Protein AF-A0A3M2LVX2-F1 (afdb_monomer)

Solvent-accessible surface area (backbone atoms only — not comparable to full-atom values): 12250 Å² total; per-residue (Å²): 140,53,72,52,60,50,50,32,51,50,32,50,49,53,44,53,53,60,68,74,60,86,63,92,83,51,58,67,63,51,53,51,40,49,51,51,28,52,51,42,42,50,50,36,50,51,52,53,53,49,54,56,48,52,54,52,49,54,51,51,51,50,56,50,48,56,59,47,50,55,54,49,54,52,53,48,53,52,48,51,55,53,49,52,53,50,52,56,50,51,52,52,51,52,50,50,53,51,50,52,52,50,53,52,50,52,50,56,50,50,52,52,52,50,53,51,52,52,50,52,51,50,49,54,51,51,52,52,49,50,53,53,50,60,71,67,46,77,79,76,76,70,73,91,70,85,76,71,56,44,44,99,85,66,45,80,31,77,66,41,56,51,52,51,50,52,50,53,56,49,50,54,53,50,52,53,50,54,49,51,53,53,57,70,67,43,76,74,78,72,77,74,71,75,73,75,74,82,78,77,83,70,83,75,76,88,72,87,68,96,126

Secondary structure (DSSP, 8-state):
--HHHHHHHHHHHHHHHHHHS--TTTHHHHHHHHHHHHHHHHHHHHHHHHHHHHHHHHHHHHHHHHHHHHHHHHHHHHHHHHHHHHHHHHHHHHHHHHHHHHHHHHHHHHHHHHHHHHHHHHHHHHHHHHHHHHHHS------TTTS--B-TTSPBPHHHHHHHHHHHHHHHHHHHHHHHHHHHTSPPPPP---PPPP-------SS----

Sequence (211 aa):
MLLPASLAALALASAGAAWLVGDEEALILRSLTAVAALAAVAAAVALRRWDLAAGRQVARERAGRAGLAWKVEERQAELEEAQELIATLEAKVTDKRAELGRLRSEHAALLRRYATAESERAKALEGRRQLALEAAEPAKALPARAADHRTAGGAPTPLTYRQAYEALSHLSRHVARQRAEREALRPAPEPQALQPPPQRTGGFDFFGRTR

Organism: NCBI:txid2483353

Mean predicted aligned error: 18.54 Å

Structure (mmCIF, N/CA/C/O backbone):
data_AF-A0A3M2LVX2-F1
#
_entry.id   AF-A0A3M2LVX2-F1
#
loop_
_atom_site.group_PDB
_atom_site.id
_atom_site.type_symbol
_atom_site.label_atom_id
_atom_site.label_alt_id
_atom_site.label_comp_id
_atom_site.label_asym_id
_atom_site.label_entity_id
_atom_site.label_seq_id
_atom_site.pdbx_PDB_ins_code
_atom_site.Cartn_x
_atom_site.Cartn_y
_atom_site.Cartn_z
_atom_site.occupancy
_atom_site.B_iso_or_equiv
_atom_site.auth_seq_id
_atom_site.auth_comp_id
_atom_site.auth_asym_id
_atom_site.auth_atom_id
_atom_site.pdbx_PDB_model_num
ATOM 1 N N . MET A 1 1 ? 19.154 17.573 -52.437 1.00 51.50 1 MET A N 1
ATOM 2 C CA . MET A 1 1 ? 20.309 16.673 -52.688 1.00 51.50 1 MET A CA 1
ATOM 3 C C . MET A 1 1 ? 21.028 16.965 -54.018 1.00 51.50 1 MET A C 1
ATOM 5 O O . MET A 1 1 ? 21.704 16.087 -54.529 1.00 51.50 1 MET A O 1
ATOM 9 N N . LEU A 1 2 ? 20.929 18.179 -54.581 1.00 54.50 2 LEU A N 1
ATOM 10 C CA . LEU A 1 2 ? 21.503 18.490 -55.904 1.00 54.50 2 LEU A CA 1
ATOM 11 C C . LEU A 1 2 ? 22.722 19.426 -55.844 1.00 54.50 2 LEU A C 1
ATOM 13 O O . LEU A 1 2 ? 23.571 19.333 -56.716 1.00 54.50 2 LEU A O 1
ATOM 17 N N . LEU A 1 3 ? 22.859 20.232 -54.783 1.00 61.38 3 LEU A N 1
ATOM 18 C CA . LEU A 1 3 ? 23.942 21.214 -54.599 1.00 61.38 3 LEU A CA 1
ATOM 19 C C . LEU A 1 3 ? 25.378 20.667 -54.787 1.00 61.38 3 LEU A C 1
ATOM 21 O O . LEU A 1 3 ? 26.157 21.301 -55.497 1.00 61.38 3 LEU A O 1
ATOM 25 N N . PRO A 1 4 ? 25.767 19.506 -54.222 1.00 64.94 4 PRO A N 1
ATOM 26 C CA . PRO A 1 4 ? 27.129 18.997 -54.409 1.00 64.94 4 PRO A CA 1
ATOM 27 C C . PRO A 1 4 ? 27.343 18.383 -55.801 1.00 64.94 4 PRO A C 1
ATOM 29 O O . PRO A 1 4 ? 28.413 18.532 -56.385 1.00 64.94 4 PRO A O 1
ATOM 32 N N . ALA A 1 5 ? 26.316 17.741 -56.367 1.00 63.44 5 ALA A N 1
ATOM 33 C CA . ALA A 1 5 ? 26.380 17.168 -57.711 1.00 63.44 5 ALA A CA 1
ATOM 34 C C . ALA A 1 5 ? 26.439 18.262 -58.790 1.00 63.44 5 ALA A C 1
ATOM 36 O O . ALA A 1 5 ? 27.176 18.124 -59.763 1.00 63.44 5 ALA A O 1
ATOM 37 N N . SER A 1 6 ? 25.725 19.375 -58.591 1.00 63.06 6 SER A N 1
ATOM 38 C CA . SER A 1 6 ? 25.773 20.528 -59.490 1.00 63.06 6 SER A CA 1
ATOM 39 C C . SER A 1 6 ? 27.128 21.230 -59.469 1.00 63.06 6 SER A C 1
ATOM 41 O O . SER A 1 6 ? 27.576 21.668 -60.519 1.00 63.06 6 SER A O 1
ATOM 43 N N . LEU A 1 7 ? 27.817 21.300 -58.322 1.00 64.69 7 LEU A N 1
ATOM 44 C CA . LEU A 1 7 ? 29.167 21.877 -58.251 1.00 64.69 7 LEU A CA 1
ATOM 45 C C . LEU A 1 7 ? 30.210 20.978 -58.928 1.00 64.69 7 LEU A C 1
ATOM 47 O O . LEU A 1 7 ? 31.082 21.483 -59.629 1.00 64.69 7 LEU A O 1
ATOM 51 N N . ALA A 1 8 ? 30.085 19.654 -58.790 1.00 62.84 8 ALA A N 1
ATOM 52 C CA . ALA A 1 8 ? 30.929 18.706 -59.518 1.00 62.84 8 ALA A CA 1
ATOM 53 C C . ALA A 1 8 ? 30.698 18.784 -61.040 1.00 62.84 8 ALA A C 1
ATOM 55 O O . ALA A 1 8 ? 31.657 18.832 -61.808 1.00 62.84 8 ALA A O 1
ATOM 56 N N . ALA A 1 9 ? 29.437 18.861 -61.478 1.00 65.62 9 ALA A N 1
ATOM 57 C CA . ALA A 1 9 ? 29.086 19.039 -62.887 1.00 65.62 9 ALA A CA 1
ATOM 58 C C . ALA A 1 9 ? 29.558 20.393 -63.440 1.00 65.62 9 ALA A C 1
ATOM 60 O O . ALA A 1 9 ? 30.073 20.449 -64.553 1.00 65.62 9 ALA A O 1
ATOM 61 N N . LEU A 1 10 ? 29.447 21.471 -62.657 1.00 68.25 10 LEU A N 1
ATOM 62 C CA . LEU A 1 10 ? 29.922 22.801 -63.036 1.00 68.25 10 LEU A CA 1
ATOM 63 C C . LEU A 1 10 ? 31.454 22.853 -63.154 1.00 68.25 10 LEU A C 1
ATOM 65 O O . LEU A 1 10 ? 31.964 23.490 -64.070 1.00 68.25 10 LEU A O 1
ATOM 69 N N . ALA A 1 11 ? 32.188 22.153 -62.282 1.00 67.00 11 ALA A N 1
ATOM 70 C CA . ALA A 1 11 ? 33.647 22.050 -62.360 1.00 67.00 11 ALA A CA 1
ATOM 71 C C . ALA A 1 11 ? 34.121 21.197 -63.554 1.00 67.00 11 ALA A C 1
ATOM 73 O O . ALA A 1 11 ? 35.106 21.533 -64.206 1.00 67.00 11 ALA A O 1
ATOM 74 N N . LEU A 1 12 ? 33.398 20.121 -63.888 1.00 65.69 12 LEU A N 1
ATOM 75 C CA . LEU A 1 12 ? 33.636 19.347 -65.115 1.00 65.69 12 LEU A CA 1
ATOM 76 C C . LEU A 1 12 ? 33.316 20.167 -66.373 1.00 65.69 12 LEU A C 1
ATOM 78 O O . LEU A 1 12 ? 34.064 20.114 -67.347 1.00 65.69 12 LEU A O 1
ATOM 82 N N . ALA A 1 13 ? 32.244 20.963 -66.343 1.00 67.25 13 ALA A N 1
ATOM 83 C CA . ALA A 1 13 ? 31.872 21.854 -67.437 1.00 67.25 13 ALA A CA 1
ATOM 84 C C . ALA A 1 13 ? 32.892 22.988 -67.636 1.00 67.25 13 ALA A C 1
ATOM 86 O O . ALA A 1 13 ? 33.236 23.298 -68.775 1.00 67.25 13 ALA A O 1
ATOM 87 N N . SER A 1 14 ? 33.430 23.573 -66.558 1.00 61.53 14 SER A N 1
ATOM 88 C CA . SER A 1 14 ? 34.466 24.610 -66.654 1.00 61.53 14 SER A CA 1
ATOM 89 C C . SER A 1 14 ? 35.816 24.049 -67.113 1.00 61.53 14 SER A C 1
ATOM 91 O O . SER A 1 14 ? 36.504 24.694 -67.905 1.00 61.53 14 SER A O 1
ATOM 93 N N . ALA A 1 15 ? 36.165 22.823 -66.709 1.00 62.28 15 ALA A N 1
ATOM 94 C CA . ALA A 1 15 ? 37.329 22.107 -67.232 1.00 62.28 15 ALA A CA 1
ATOM 95 C C . ALA A 1 15 ? 37.178 21.771 -68.729 1.00 62.28 15 ALA A C 1
ATOM 97 O O . ALA A 1 15 ? 38.126 21.946 -69.494 1.00 62.28 15 ALA A O 1
ATOM 98 N N . GLY A 1 16 ? 35.982 21.358 -69.169 1.00 62.28 16 GLY A N 1
ATOM 99 C CA . GLY A 1 16 ? 35.673 21.132 -70.586 1.00 62.28 16 GLY A CA 1
ATOM 100 C C . GLY A 1 16 ? 35.726 22.416 -71.421 1.00 62.28 16 GLY A C 1
ATOM 101 O O . GLY A 1 16 ? 36.290 22.420 -72.514 1.00 62.28 16 GLY A O 1
ATOM 102 N N . ALA A 1 17 ? 35.226 23.531 -70.881 1.00 60.69 17 ALA A N 1
ATOM 103 C CA . ALA A 1 17 ? 35.311 24.843 -71.524 1.00 60.69 17 ALA A CA 1
ATOM 104 C C . ALA A 1 17 ? 36.765 25.339 -71.669 1.00 60.69 17 ALA A C 1
ATOM 106 O O . ALA A 1 17 ? 37.114 25.915 -72.696 1.00 60.69 17 ALA A O 1
ATOM 107 N N . ALA A 1 18 ? 37.640 25.050 -70.695 1.00 62.91 18 ALA A N 1
ATOM 108 C CA . ALA A 1 18 ? 39.071 25.381 -70.756 1.00 62.91 18 ALA A CA 1
ATOM 109 C C . ALA A 1 18 ? 39.859 24.569 -71.809 1.00 62.91 18 ALA A C 1
ATOM 111 O O . ALA A 1 18 ? 40.986 24.926 -72.165 1.00 62.91 18 ALA A O 1
ATOM 112 N N . TRP A 1 19 ? 39.281 23.474 -72.309 1.00 55.16 19 TRP A N 1
ATOM 113 C CA . TRP A 1 19 ? 39.856 22.660 -73.381 1.00 55.16 19 TRP A CA 1
ATOM 114 C C . TRP A 1 19 ? 39.501 23.184 -74.784 1.00 55.16 19 TRP A C 1
ATOM 116 O O . TRP A 1 19 ? 40.228 22.913 -75.734 1.00 55.16 19 TRP A O 1
ATOM 126 N N . LEU A 1 20 ? 38.424 23.970 -74.909 1.00 59.47 20 LEU A N 1
ATOM 127 C CA . LEU A 1 20 ? 37.922 24.530 -76.175 1.00 59.47 20 LEU A CA 1
ATOM 128 C C . LEU A 1 20 ? 38.574 25.865 -76.578 1.00 59.47 20 LEU A C 1
ATOM 130 O O . LEU A 1 20 ? 38.460 26.267 -77.732 1.00 59.47 20 LEU A O 1
ATOM 134 N N . VAL A 1 21 ? 39.267 26.544 -75.659 1.00 55.94 21 VAL A N 1
ATOM 135 C CA . VAL A 1 21 ? 39.991 27.799 -75.924 1.00 55.94 21 VAL A CA 1
ATOM 136 C C . VAL A 1 21 ? 41.493 27.481 -75.967 1.00 55.94 21 VAL A C 1
ATOM 138 O O . VAL A 1 21 ? 42.067 27.014 -74.980 1.00 55.94 21 VAL A O 1
ATOM 141 N N . GLY A 1 22 ? 42.102 27.605 -77.147 1.00 50.41 22 GLY A N 1
ATOM 142 C CA . GLY A 1 22 ? 43.464 27.152 -77.452 1.00 50.41 22 GLY A CA 1
ATOM 143 C C . GLY A 1 22 ? 44.546 28.227 -77.309 1.00 50.41 22 GLY A C 1
ATOM 144 O O . GLY A 1 22 ? 44.309 29.370 -77.669 1.00 50.41 22 GLY A O 1
ATOM 145 N N . ASP A 1 23 ? 45.700 27.818 -76.768 1.00 55.66 23 ASP A N 1
ATOM 146 C CA . ASP A 1 23 ? 47.080 28.126 -77.196 1.00 55.66 23 ASP A CA 1
ATOM 147 C C . ASP A 1 23 ? 48.059 27.265 -76.356 1.00 55.66 23 ASP A C 1
ATOM 149 O O . ASP A 1 23 ? 47.696 26.781 -75.275 1.00 55.66 23 ASP A O 1
ATOM 153 N N . GLU A 1 24 ? 49.277 27.012 -76.853 1.00 58.28 24 GLU A N 1
ATOM 154 C CA . GLU A 1 24 ? 50.264 26.075 -76.265 1.00 58.28 24 GLU A CA 1
ATOM 155 C C . GLU A 1 24 ? 50.766 26.475 -74.857 1.00 58.28 24 GLU A C 1
ATOM 157 O O . GLU A 1 24 ? 51.203 25.617 -74.088 1.00 58.28 24 GLU A O 1
ATOM 162 N N . GLU A 1 25 ? 50.612 27.740 -74.452 1.00 56.75 25 GLU A N 1
ATOM 163 C CA . GLU A 1 25 ? 51.065 28.268 -73.151 1.00 56.75 25 GLU A CA 1
ATOM 164 C C . GLU A 1 25 ? 50.030 28.126 -72.009 1.00 56.75 25 GLU A C 1
ATOM 166 O O . GLU A 1 25 ? 50.322 28.409 -70.846 1.00 56.75 25 GLU A O 1
ATOM 171 N N . ALA A 1 26 ? 48.827 27.603 -72.282 1.00 63.84 26 ALA A N 1
ATOM 172 C CA . ALA A 1 26 ? 47.730 27.495 -71.306 1.00 63.84 26 ALA A CA 1
ATOM 173 C C . ALA A 1 26 ? 47.769 26.240 -70.396 1.00 63.84 26 ALA A C 1
ATOM 175 O O . ALA A 1 26 ? 46.781 25.904 -69.732 1.00 63.84 26 ALA A O 1
ATOM 176 N N . LEU A 1 27 ? 48.892 25.515 -70.340 1.00 68.44 27 LEU A N 1
ATOM 177 C CA . LEU A 1 27 ? 49.013 24.244 -69.606 1.00 68.44 27 LEU A CA 1
ATOM 178 C C . LEU A 1 27 ? 48.852 24.392 -68.081 1.00 68.44 27 LEU A C 1
ATOM 180 O O . LEU A 1 27 ? 48.242 23.535 -67.441 1.00 68.44 27 LEU A O 1
ATOM 184 N N . ILE A 1 28 ? 49.348 25.490 -67.501 1.00 67.88 28 ILE A N 1
ATOM 185 C CA . ILE A 1 28 ? 49.284 25.749 -66.049 1.00 67.88 28 ILE A CA 1
ATOM 186 C C . ILE A 1 28 ? 47.839 25.995 -65.599 1.00 67.88 28 ILE A C 1
ATOM 188 O O . ILE A 1 28 ? 47.408 25.508 -64.556 1.00 67.88 28 ILE A O 1
ATOM 192 N N . LEU A 1 29 ? 47.059 26.719 -66.403 1.00 70.75 29 LEU A N 1
ATOM 193 C CA . LEU A 1 29 ? 45.668 27.014 -66.071 1.00 70.75 29 LEU A CA 1
ATOM 194 C C . LEU A 1 29 ? 44.798 25.749 -66.157 1.00 70.75 29 LEU A C 1
ATOM 196 O O . LEU A 1 29 ? 43.916 25.547 -65.326 1.00 70.75 29 LEU A O 1
ATOM 200 N N . ARG A 1 30 ? 45.095 24.856 -67.113 1.00 72.69 30 ARG A N 1
ATOM 201 C CA . ARG A 1 30 ? 44.407 23.564 -67.284 1.00 72.69 30 ARG A CA 1
ATOM 202 C C . ARG A 1 30 ? 44.705 22.570 -66.162 1.00 72.69 30 ARG A C 1
ATOM 204 O O . ARG A 1 30 ? 43.803 21.863 -65.721 1.00 72.69 30 ARG A O 1
ATOM 211 N N . SER A 1 31 ? 45.946 22.507 -65.680 1.00 68.69 31 SER A N 1
ATOM 212 C CA . SER A 1 31 ? 46.278 21.629 -64.552 1.00 68.69 31 SER A CA 1
ATOM 213 C C . SER A 1 31 ? 45.597 22.100 -63.264 1.00 68.69 31 SER A C 1
ATOM 215 O O . SER A 1 31 ? 45.068 21.282 -62.512 1.00 68.69 31 SER A O 1
ATOM 217 N N . LEU A 1 32 ? 45.513 23.415 -63.047 1.00 73.12 32 LEU A N 1
ATOM 218 C CA . LEU A 1 32 ? 44.881 23.995 -61.863 1.00 73.12 32 LEU A CA 1
ATOM 219 C C . LEU A 1 32 ? 43.356 23.793 -61.859 1.00 73.12 32 LEU A C 1
ATOM 221 O O . LEU A 1 32 ? 42.791 23.425 -60.826 1.00 73.12 32 LEU A O 1
ATOM 225 N N . THR A 1 33 ? 42.684 23.940 -63.007 1.00 79.31 33 THR A N 1
ATOM 226 C CA . THR A 1 33 ? 41.246 23.631 -63.125 1.00 79.31 33 THR A CA 1
ATOM 227 C C . THR A 1 33 ? 40.963 22.137 -62.976 1.00 79.31 33 THR A C 1
ATOM 229 O O . THR A 1 33 ? 39.993 21.771 -62.311 1.00 79.31 33 THR A O 1
ATOM 232 N N . ALA A 1 34 ? 41.830 21.265 -63.501 1.00 74.94 34 ALA A N 1
ATOM 233 C CA . ALA A 1 34 ? 41.717 19.821 -63.304 1.00 74.94 34 ALA A CA 1
ATOM 234 C C . ALA A 1 34 ? 41.849 19.430 -61.821 1.00 74.94 34 ALA A C 1
ATOM 236 O O . ALA A 1 34 ? 41.036 18.656 -61.312 1.00 74.94 34 ALA A O 1
ATOM 237 N N . VAL A 1 35 ? 42.812 20.008 -61.095 1.00 73.56 35 VAL A N 1
ATOM 238 C CA . VAL A 1 35 ? 42.969 19.793 -59.645 1.00 73.56 35 VAL A CA 1
ATOM 239 C C . VAL A 1 35 ? 41.751 20.310 -58.873 1.00 73.56 35 VAL A C 1
ATOM 241 O O . VAL A 1 35 ? 41.254 19.616 -57.985 1.00 73.56 35 VAL A O 1
ATOM 244 N N . ALA A 1 36 ? 41.216 21.481 -59.232 1.00 80.31 36 ALA A N 1
ATOM 245 C CA . ALA A 1 36 ? 40.014 22.031 -58.604 1.00 80.31 36 ALA A CA 1
ATOM 246 C C . ALA A 1 36 ? 38.773 21.147 -58.836 1.00 80.31 36 ALA A C 1
ATOM 248 O O . ALA A 1 36 ? 38.002 20.908 -57.904 1.00 80.31 36 ALA A O 1
ATOM 249 N N . ALA A 1 37 ? 38.600 20.605 -60.046 1.00 80.38 37 ALA A N 1
ATOM 250 C CA . ALA A 1 37 ? 37.516 19.675 -60.354 1.00 80.38 37 ALA A CA 1
ATOM 251 C C . ALA A 1 37 ? 37.644 18.363 -59.566 1.00 80.38 37 ALA A C 1
ATOM 253 O O . ALA A 1 37 ? 36.667 17.905 -58.971 1.00 80.38 37 ALA A O 1
ATOM 254 N N . LEU A 1 38 ? 38.852 17.795 -59.481 1.00 78.31 38 LEU A N 1
ATOM 255 C CA . LEU A 1 38 ? 39.111 16.604 -58.665 1.00 78.31 38 LEU A CA 1
ATOM 256 C C . LEU A 1 38 ? 38.827 16.856 -57.177 1.00 78.31 38 LEU A C 1
ATOM 258 O O . LEU A 1 38 ? 38.199 16.020 -56.525 1.00 78.31 38 LEU A O 1
ATOM 262 N N . ALA A 1 39 ? 39.216 18.019 -56.648 1.00 80.69 39 ALA A N 1
ATOM 263 C CA . ALA A 1 39 ? 38.928 18.405 -55.268 1.00 80.69 39 ALA A CA 1
ATOM 264 C C . ALA A 1 39 ? 37.417 18.552 -55.008 1.00 80.69 39 ALA A C 1
ATOM 266 O O . ALA A 1 39 ? 36.917 18.064 -53.992 1.00 80.69 39 ALA A O 1
ATOM 267 N N . ALA A 1 40 ? 36.670 19.156 -55.940 1.00 84.12 40 ALA A N 1
ATOM 268 C CA . ALA A 1 40 ? 35.217 19.291 -55.838 1.00 84.12 40 ALA A CA 1
ATOM 269 C C . ALA A 1 40 ? 34.507 17.926 -55.845 1.00 84.12 40 ALA A C 1
ATOM 271 O O . ALA A 1 40 ? 33.616 17.683 -55.027 1.00 84.12 40 ALA A O 1
ATOM 272 N N . VAL A 1 41 ? 34.935 17.003 -56.714 1.00 84.12 41 VAL A N 1
ATOM 273 C CA . VAL A 1 41 ? 34.414 15.627 -56.749 1.00 84.12 41 VAL A CA 1
ATOM 274 C C . VAL A 1 41 ? 34.730 14.892 -55.444 1.00 84.12 41 VAL A C 1
ATOM 276 O O . VAL A 1 41 ? 33.843 14.263 -54.866 1.00 84.12 41 VAL A O 1
ATOM 279 N N . ALA A 1 42 ? 35.956 15.008 -54.926 1.00 82.75 42 ALA A N 1
ATOM 280 C CA . ALA A 1 42 ? 36.343 14.384 -53.663 1.00 82.75 42 ALA A CA 1
ATOM 281 C C . ALA A 1 42 ? 35.519 14.913 -52.475 1.00 82.75 42 ALA A C 1
ATOM 283 O O . ALA A 1 42 ? 35.025 14.121 -51.668 1.00 82.75 42 ALA A O 1
ATOM 284 N N . ALA A 1 43 ? 35.297 16.230 -52.399 1.00 85.00 43 ALA A N 1
ATOM 285 C CA . ALA A 1 43 ? 34.452 16.846 -51.378 1.00 85.00 43 ALA A CA 1
ATOM 286 C C . ALA A 1 43 ? 32.990 16.380 -51.488 1.00 85.00 43 ALA A C 1
ATOM 288 O O . ALA A 1 43 ? 32.374 16.024 -50.481 1.00 85.00 43 ALA A O 1
ATOM 289 N N . ALA A 1 44 ? 32.448 16.297 -52.707 1.00 87.06 44 ALA A N 1
ATOM 290 C CA . ALA A 1 44 ? 31.099 15.789 -52.944 1.00 87.06 44 ALA A CA 1
ATOM 291 C C . ALA A 1 44 ? 30.948 14.321 -52.500 1.00 87.06 44 ALA A C 1
ATOM 293 O O . ALA A 1 44 ? 29.952 13.963 -51.866 1.00 87.06 44 ALA A O 1
ATOM 294 N N . VAL A 1 45 ? 31.947 13.474 -52.770 1.00 87.44 45 VAL A N 1
ATOM 295 C CA . VAL A 1 45 ? 31.957 12.071 -52.328 1.00 87.44 45 VAL A CA 1
ATOM 296 C C . VAL A 1 45 ? 32.075 11.968 -50.807 1.00 87.44 45 VAL A C 1
ATOM 298 O O . VAL A 1 45 ? 31.366 11.164 -50.197 1.00 87.44 45 VAL A O 1
ATOM 301 N N . ALA A 1 46 ? 32.928 12.776 -50.175 1.00 91.50 46 ALA A N 1
ATOM 302 C CA . ALA A 1 46 ? 33.073 12.798 -48.721 1.00 91.50 46 ALA A CA 1
ATOM 303 C C . ALA A 1 46 ? 31.752 13.175 -48.030 1.00 91.50 46 ALA A C 1
ATOM 305 O O . ALA A 1 46 ? 31.289 12.438 -47.157 1.00 91.50 46 ALA A O 1
ATOM 306 N N . LEU A 1 47 ? 31.091 14.240 -48.496 1.00 88.12 47 L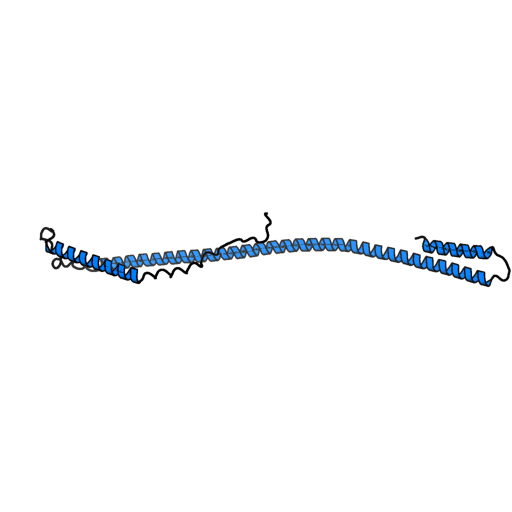EU A N 1
ATOM 307 C CA . LEU A 1 47 ? 29.777 14.660 -48.000 1.00 88.12 47 LEU A CA 1
ATOM 308 C C . LEU A 1 47 ? 28.724 13.570 -48.204 1.00 88.12 47 LEU A C 1
ATOM 310 O O . LEU A 1 47 ? 28.002 13.222 -47.273 1.00 88.12 47 LEU A O 1
ATOM 314 N N . ARG A 1 48 ? 28.698 12.932 -49.382 1.00 91.12 48 ARG A N 1
ATOM 315 C CA . ARG A 1 48 ? 27.764 11.832 -49.651 1.00 91.12 48 ARG A CA 1
ATOM 316 C C . ARG A 1 48 ? 27.985 10.646 -48.715 1.00 91.12 48 ARG A C 1
ATOM 318 O O . ARG A 1 48 ? 27.024 10.010 -48.281 1.00 91.12 48 ARG A O 1
ATOM 325 N N . ARG A 1 49 ? 29.241 10.329 -48.394 1.00 90.25 49 ARG A N 1
ATOM 326 C CA . ARG A 1 49 ? 29.576 9.269 -47.435 1.00 90.25 49 ARG A CA 1
ATOM 327 C C . ARG A 1 49 ? 29.129 9.633 -46.021 1.00 90.25 49 ARG A C 1
ATOM 329 O O . ARG A 1 49 ? 28.646 8.743 -45.320 1.00 90.25 49 ARG A O 1
ATOM 336 N N . TRP A 1 50 ? 29.255 10.898 -45.621 1.00 93.88 50 TRP A N 1
ATOM 337 C CA . TRP A 1 50 ? 28.786 11.390 -44.322 1.00 93.88 50 TRP A CA 1
ATOM 338 C C . TRP A 1 50 ? 27.259 11.362 -44.220 1.00 93.88 50 TRP A C 1
ATOM 340 O O . TRP A 1 50 ? 26.746 10.828 -43.239 1.00 93.88 50 TRP A O 1
ATOM 350 N N . ASP A 1 51 ? 26.538 11.781 -45.261 1.00 93.19 51 ASP A N 1
ATOM 351 C CA . ASP A 1 51 ? 25.070 11.707 -45.312 1.00 93.19 51 ASP A CA 1
ATOM 352 C C . ASP A 1 51 ? 24.568 10.263 -45.148 1.00 93.19 51 ASP A C 1
ATOM 354 O O . ASP A 1 51 ? 23.664 9.978 -44.359 1.00 93.19 51 ASP A O 1
ATOM 358 N N . LEU A 1 52 ? 25.194 9.313 -45.853 1.00 91.62 52 LEU A N 1
ATOM 359 C CA . LEU A 1 52 ? 24.844 7.894 -45.746 1.00 91.62 52 LEU A CA 1
ATOM 360 C C . LEU A 1 52 ? 25.244 7.289 -44.392 1.00 91.62 52 LEU A C 1
ATOM 362 O O . LEU A 1 52 ? 24.596 6.354 -43.919 1.00 91.62 52 LEU A O 1
ATOM 366 N N . ALA A 1 53 ? 26.325 7.758 -43.766 1.00 92.69 53 ALA A N 1
ATOM 367 C CA . ALA A 1 53 ? 26.712 7.324 -42.425 1.00 92.69 53 ALA A CA 1
ATOM 368 C C . ALA A 1 53 ? 25.731 7.848 -41.363 1.00 92.69 53 ALA A C 1
ATOM 370 O O . ALA A 1 53 ? 25.264 7.061 -40.540 1.00 92.69 53 ALA A O 1
ATOM 371 N N . ALA A 1 54 ? 25.341 9.122 -41.443 1.00 94.00 54 ALA A N 1
ATOM 372 C CA . ALA A 1 54 ? 24.359 9.737 -40.555 1.00 94.00 54 ALA A CA 1
ATOM 373 C C . ALA A 1 54 ? 22.982 9.064 -40.676 1.00 94.00 54 ALA A C 1
ATOM 375 O O . ALA A 1 54 ? 22.379 8.702 -39.666 1.00 94.00 54 ALA A O 1
ATOM 376 N N . GLY A 1 55 ? 22.516 8.790 -41.901 1.00 91.88 55 GLY A N 1
ATOM 377 C CA . GLY A 1 55 ? 21.257 8.072 -42.122 1.00 91.88 55 GLY A CA 1
ATOM 378 C C . GLY A 1 55 ? 21.261 6.665 -41.518 1.00 91.88 55 GLY A C 1
ATOM 379 O O . GLY A 1 55 ? 20.297 6.261 -40.866 1.00 91.88 55 GLY A O 1
ATOM 380 N N . ARG A 1 56 ? 22.377 5.936 -41.662 1.00 93.56 56 ARG A N 1
ATOM 381 C CA . ARG A 1 56 ? 22.552 4.612 -41.042 1.00 93.56 56 ARG A CA 1
ATOM 382 C C . ARG A 1 56 ? 22.575 4.686 -39.518 1.00 93.56 56 ARG A C 1
ATOM 384 O O . ARG A 1 56 ? 21.992 3.818 -38.875 1.00 93.56 56 ARG A O 1
ATOM 391 N N . GLN A 1 57 ? 23.202 5.709 -38.944 1.00 94.12 57 GLN A N 1
ATOM 392 C CA . GLN A 1 57 ? 23.244 5.899 -37.496 1.00 94.12 57 GLN A CA 1
ATOM 393 C C . GLN A 1 57 ? 21.849 6.179 -36.923 1.00 94.12 57 GLN A C 1
ATOM 395 O O . GLN A 1 57 ? 21.423 5.500 -35.993 1.00 94.12 57 GLN A O 1
ATOM 400 N N . VAL A 1 58 ? 21.0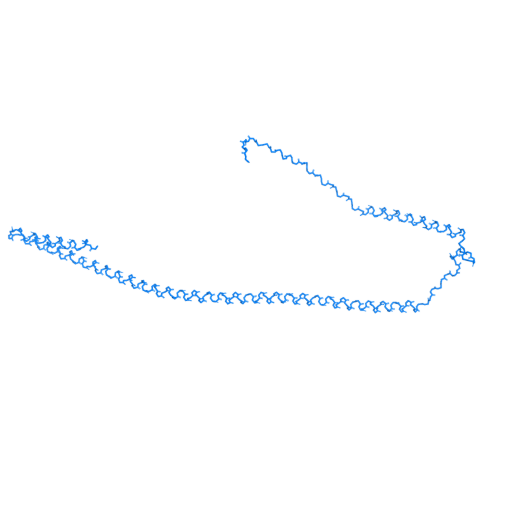87 7.087 -37.537 1.00 94.38 58 VAL A N 1
ATOM 401 C CA . VAL A 1 58 ? 19.715 7.385 -37.101 1.00 94.38 58 VAL A CA 1
ATOM 402 C C . VAL A 1 58 ? 18.800 6.168 -37.266 1.00 94.38 58 VAL A C 1
ATOM 404 O O . VAL A 1 58 ? 17.957 5.913 -36.409 1.00 94.38 58 VAL A O 1
ATOM 407 N N . ALA A 1 59 ? 18.961 5.386 -38.338 1.00 94.12 59 ALA A N 1
ATOM 408 C CA . ALA A 1 59 ? 18.205 4.147 -38.517 1.00 94.12 59 ALA A CA 1
ATOM 409 C C . ALA A 1 59 ? 18.507 3.125 -37.407 1.00 94.12 59 ALA A C 1
ATOM 411 O O . ALA A 1 59 ? 17.580 2.527 -36.863 1.00 94.12 59 ALA A O 1
ATOM 412 N N . ARG A 1 60 ? 19.783 2.970 -37.023 1.00 92.06 60 ARG A N 1
ATOM 413 C CA . ARG A 1 60 ? 20.197 2.104 -35.906 1.00 92.06 60 ARG A CA 1
ATOM 414 C C . ARG A 1 60 ? 19.630 2.581 -34.573 1.00 92.06 60 ARG A C 1
ATOM 416 O O . ARG A 1 60 ? 19.099 1.772 -33.822 1.00 92.06 60 ARG A O 1
ATOM 423 N N . GLU A 1 61 ? 19.685 3.880 -34.295 1.00 95.56 61 GLU A N 1
ATOM 424 C CA . GLU A 1 61 ? 19.120 4.445 -33.067 1.00 95.56 61 GLU A CA 1
ATOM 425 C C . GLU A 1 61 ? 17.601 4.310 -33.014 1.00 95.56 61 GLU A C 1
ATOM 427 O O . GLU A 1 61 ? 17.060 3.970 -31.967 1.00 95.56 61 GLU A O 1
ATOM 432 N N . ARG A 1 62 ? 16.896 4.521 -34.131 1.00 92.94 62 ARG A N 1
ATOM 433 C CA . ARG A 1 62 ? 15.443 4.304 -34.202 1.00 92.94 62 ARG A CA 1
ATOM 434 C C . ARG A 1 62 ? 15.075 2.841 -33.987 1.00 92.94 62 ARG A C 1
ATOM 436 O O . ARG A 1 62 ? 14.157 2.573 -33.219 1.00 92.94 62 ARG A O 1
ATOM 443 N N . ALA A 1 63 ? 15.808 1.911 -34.601 1.00 91.12 63 ALA A N 1
ATOM 444 C CA . ALA A 1 63 ? 15.616 0.480 -34.367 1.00 91.12 63 ALA A CA 1
ATOM 445 C C . ALA A 1 63 ? 15.876 0.109 -32.895 1.00 91.12 63 ALA A C 1
ATOM 447 O O . ALA A 1 63 ? 15.096 -0.628 -32.297 1.00 91.12 63 ALA A O 1
ATOM 448 N N . GLY A 1 64 ? 16.914 0.689 -32.280 1.00 93.12 64 GLY A N 1
ATOM 449 C CA . GLY A 1 64 ? 17.189 0.541 -30.850 1.00 93.12 64 GLY A CA 1
ATOM 450 C C . GLY A 1 64 ? 16.072 1.107 -29.966 1.00 93.12 64 GLY A C 1
ATOM 451 O O . GLY A 1 64 ? 15.615 0.426 -29.052 1.00 93.12 64 GLY A O 1
ATOM 452 N N . ARG A 1 65 ? 15.575 2.316 -30.262 1.00 94.25 65 ARG A N 1
ATOM 453 C CA . ARG A 1 65 ? 14.464 2.954 -29.530 1.00 94.25 65 ARG A CA 1
ATOM 454 C C . ARG A 1 65 ? 13.172 2.148 -29.616 1.00 94.25 65 ARG A C 1
ATOM 456 O O . ARG A 1 65 ? 12.488 2.042 -28.608 1.00 94.25 65 ARG A O 1
ATOM 463 N N . ALA A 1 66 ? 12.862 1.558 -30.770 1.00 91.31 66 ALA A N 1
ATOM 464 C CA . ALA A 1 66 ? 11.686 0.702 -30.923 1.00 91.31 66 ALA A CA 1
ATOM 465 C C . ALA A 1 66 ? 11.755 -0.531 -30.004 1.00 91.31 66 ALA A C 1
ATOM 467 O O . ALA A 1 66 ? 10.784 -0.850 -29.327 1.00 91.31 66 ALA A O 1
ATOM 468 N N . GLY A 1 67 ? 12.926 -1.172 -29.905 1.00 88.44 67 GLY A N 1
ATOM 469 C CA . GLY A 1 67 ? 13.124 -2.291 -28.979 1.00 88.44 67 GLY A CA 1
ATOM 470 C C . GLY A 1 67 ? 13.075 -1.884 -27.502 1.00 88.44 67 GLY A C 1
ATOM 471 O O . GLY A 1 67 ? 12.651 -2.674 -26.663 1.00 88.44 67 GLY A O 1
ATOM 472 N N . LEU A 1 68 ? 13.494 -0.659 -27.169 1.00 93.94 68 LEU A N 1
ATOM 473 C CA . LEU A 1 68 ? 13.391 -0.128 -25.806 1.00 93.94 68 LEU A CA 1
ATOM 474 C C . LEU A 1 68 ? 11.956 0.237 -25.428 1.00 93.94 68 LEU A C 1
ATOM 476 O O . LEU A 1 68 ? 11.574 -0.014 -24.293 1.00 93.94 68 LEU A O 1
ATOM 480 N N . ALA A 1 69 ? 11.171 0.789 -26.357 1.00 94.19 69 ALA A N 1
ATOM 481 C CA . ALA A 1 69 ? 9.769 1.125 -26.115 1.00 94.19 69 ALA A CA 1
ATOM 482 C C . ALA A 1 69 ? 8.981 -0.109 -25.663 1.00 94.19 69 ALA A C 1
ATOM 484 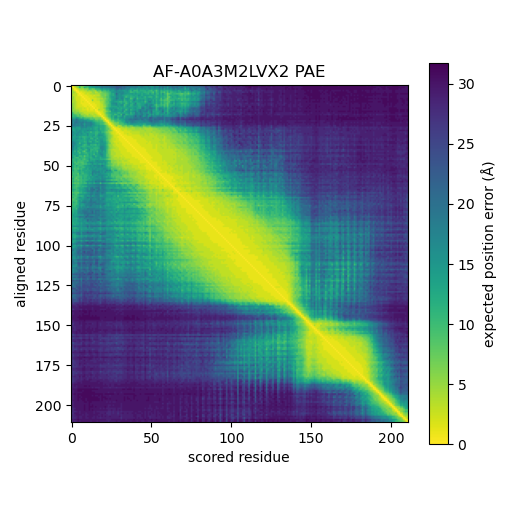O O . ALA A 1 69 ? 8.337 -0.067 -24.623 1.00 94.19 69 ALA A O 1
ATOM 485 N N . TRP A 1 70 ? 9.160 -1.237 -26.353 1.00 90.62 70 TRP A N 1
ATOM 486 C CA . TRP A 1 70 ? 8.514 -2.493 -25.973 1.00 90.62 70 TRP A CA 1
ATOM 487 C C . TRP A 1 70 ? 8.913 -2.975 -24.568 1.00 90.62 70 TRP A C 1
ATOM 489 O O . TRP A 1 70 ? 8.062 -3.367 -23.777 1.00 90.62 70 TRP A O 1
ATOM 499 N N . LYS A 1 71 ? 10.200 -2.872 -24.208 1.00 95.12 71 LYS A N 1
ATOM 500 C CA . LYS A 1 71 ? 10.664 -3.218 -22.852 1.00 95.12 71 LYS A CA 1
ATOM 501 C C . LYS A 1 71 ? 10.101 -2.283 -21.786 1.00 95.12 71 LYS A C 1
ATOM 503 O O . LYS A 1 71 ? 9.876 -2.713 -20.664 1.00 95.12 71 LYS A O 1
ATOM 508 N N . VAL A 1 72 ? 9.933 -1.001 -22.102 1.00 96.31 72 VAL A N 1
ATOM 509 C CA . VAL A 1 72 ? 9.336 -0.032 -21.176 1.00 96.31 72 VAL A CA 1
ATOM 510 C C . VAL A 1 72 ? 7.857 -0.334 -20.976 1.00 96.31 72 VAL A C 1
ATOM 512 O O . VAL A 1 72 ? 7.407 -0.302 -19.840 1.00 96.31 72 VAL A O 1
ATOM 515 N N . GLU A 1 73 ? 7.130 -0.679 -22.038 1.00 95.56 73 GLU A N 1
ATOM 516 C CA . GLU A 1 73 ? 5.731 -1.111 -21.949 1.00 95.56 73 GLU A CA 1
ATOM 517 C C . GLU A 1 73 ? 5.582 -2.372 -21.085 1.00 95.56 73 GLU A C 1
ATOM 519 O O . GLU A 1 73 ? 4.714 -2.417 -20.220 1.00 95.56 73 GLU A O 1
ATOM 524 N N . GLU A 1 74 ? 6.476 -3.353 -21.232 1.00 96.06 74 GLU A N 1
ATOM 525 C CA . GLU A 1 74 ? 6.492 -4.556 -20.388 1.00 96.06 74 GLU A CA 1
ATOM 526 C C . GLU A 1 74 ? 6.775 -4.223 -18.914 1.00 96.06 74 GLU A C 1
ATOM 528 O O . GLU A 1 74 ? 6.038 -4.645 -18.028 1.00 96.06 74 GLU A O 1
ATOM 533 N N . ARG A 1 75 ? 7.793 -3.395 -18.633 1.00 96.94 75 ARG A N 1
ATOM 534 C CA . ARG A 1 75 ? 8.080 -2.949 -17.257 1.00 96.94 75 ARG A CA 1
ATOM 535 C C . ARG A 1 75 ? 6.951 -2.119 -16.663 1.00 96.94 75 ARG A C 1
ATOM 537 O O . ARG A 1 75 ? 6.733 -2.179 -15.459 1.00 96.94 75 ARG A O 1
ATOM 544 N N . GLN A 1 76 ? 6.255 -1.340 -17.481 1.00 97.56 76 GLN A N 1
ATOM 545 C CA . GLN A 1 76 ? 5.108 -0.562 -17.040 1.00 97.56 76 GLN A CA 1
ATOM 546 C C . GLN A 1 76 ? 3.949 -1.484 -16.644 1.00 97.56 76 GLN A C 1
ATOM 548 O O . GLN A 1 76 ? 3.383 -1.291 -15.573 1.00 97.56 76 GLN A O 1
ATOM 553 N N . ALA A 1 77 ? 3.673 -2.524 -17.436 1.00 97.25 77 ALA A N 1
ATOM 554 C CA . ALA A 1 77 ? 2.676 -3.536 -17.092 1.00 97.25 77 ALA A CA 1
ATOM 555 C C . ALA A 1 77 ? 3.036 -4.279 -15.791 1.00 97.25 77 ALA A C 1
ATOM 557 O O . ALA A 1 77 ? 2.199 -4.404 -14.902 1.00 97.25 77 ALA A O 1
ATOM 558 N N . GLU A 1 78 ? 4.300 -4.684 -15.615 1.00 96.31 78 GLU A N 1
ATOM 559 C CA . GLU A 1 78 ? 4.767 -5.312 -14.367 1.00 96.31 78 GLU A CA 1
ATOM 560 C C . GLU A 1 78 ? 4.605 -4.388 -13.141 1.00 96.31 78 GLU A C 1
ATOM 562 O O . GLU A 1 78 ? 4.282 -4.847 -12.043 1.00 96.31 78 GLU A O 1
ATOM 567 N N . LEU A 1 79 ? 4.842 -3.080 -13.302 1.00 98.38 79 LEU A N 1
ATOM 568 C CA . LEU A 1 79 ? 4.654 -2.100 -12.229 1.00 98.38 79 LEU A CA 1
ATOM 569 C C . LEU A 1 79 ? 3.178 -1.918 -11.878 1.00 98.38 79 LEU A C 1
ATOM 571 O O . LEU A 1 79 ? 2.856 -1.804 -10.697 1.00 98.38 79 LEU A O 1
ATOM 575 N N . GLU A 1 80 ? 2.303 -1.892 -12.878 1.00 97.50 80 GLU A N 1
ATOM 576 C CA . GLU A 1 80 ? 0.855 -1.806 -12.685 1.00 97.50 80 GLU A CA 1
ATOM 577 C C . GLU A 1 80 ? 0.340 -3.041 -11.929 1.00 97.50 80 GLU A C 1
ATOM 579 O O . GLU A 1 80 ? -0.308 -2.891 -10.893 1.00 97.50 80 GLU A O 1
ATOM 584 N N . GLU A 1 81 ? 0.751 -4.249 -12.327 1.00 97.00 81 GLU A N 1
ATOM 585 C CA . GLU A 1 81 ? 0.424 -5.490 -11.610 1.00 97.00 81 GLU A CA 1
ATOM 586 C C . GLU A 1 81 ? 0.933 -5.476 -10.157 1.00 97.00 81 GLU A C 1
ATOM 588 O O . GLU A 1 81 ? 0.214 -5.838 -9.219 1.00 97.00 81 GLU A O 1
ATOM 593 N N . ALA A 1 82 ? 2.170 -5.020 -9.930 1.00 96.69 82 ALA A N 1
ATOM 594 C CA . ALA A 1 82 ? 2.728 -4.920 -8.584 1.00 96.69 82 ALA A CA 1
ATOM 595 C C . ALA A 1 82 ? 1.963 -3.909 -7.713 1.00 96.69 82 ALA A C 1
ATOM 597 O O . ALA A 1 82 ? 1.716 -4.173 -6.533 1.00 96.69 82 ALA A O 1
ATOM 598 N N . GLN A 1 83 ? 1.566 -2.765 -8.277 1.00 98.25 83 GLN A N 1
ATOM 599 C CA . GLN A 1 83 ? 0.779 -1.749 -7.576 1.00 98.25 83 GLN A CA 1
ATOM 600 C C . GLN A 1 83 ? -0.612 -2.263 -7.205 1.00 98.25 83 GLN A C 1
ATOM 602 O O . GLN A 1 83 ? -1.055 -2.045 -6.076 1.00 98.25 83 GLN A O 1
ATOM 607 N N . GLU A 1 84 ? -1.273 -2.996 -8.102 1.00 97.75 84 GLU A N 1
ATOM 608 C CA . GLU A 1 84 ? -2.554 -3.639 -7.811 1.00 97.75 84 GLU A CA 1
ATOM 609 C C . GLU A 1 84 ? -2.430 -4.627 -6.645 1.00 97.75 84 GLU A C 1
ATOM 611 O O . GLU A 1 84 ? -3.222 -4.580 -5.698 1.00 97.75 84 GLU A O 1
ATOM 616 N N . LEU A 1 85 ? -1.394 -5.475 -6.644 1.00 98.56 85 LEU A N 1
ATOM 617 C CA . LEU A 1 85 ? -1.145 -6.414 -5.548 1.00 98.56 85 LEU A CA 1
ATOM 618 C C . LEU A 1 85 ? -0.917 -5.695 -4.215 1.00 98.56 85 LEU A C 1
ATOM 620 O O . LEU A 1 85 ? -1.522 -6.084 -3.211 1.00 98.56 85 LEU A O 1
ATOM 624 N N . ILE A 1 86 ? -0.101 -4.635 -4.201 1.00 98.50 86 ILE A N 1
ATOM 625 C CA . ILE A 1 86 ? 0.127 -3.811 -3.006 1.00 98.50 86 ILE A CA 1
ATOM 626 C C . ILE A 1 86 ? -1.201 -3.234 -2.505 1.00 98.50 86 ILE A C 1
ATOM 628 O O . ILE A 1 86 ? -1.534 -3.427 -1.335 1.00 98.50 86 ILE A O 1
ATOM 632 N N . ALA A 1 87 ? -2.002 -2.629 -3.384 1.00 98.38 87 ALA A N 1
ATOM 633 C CA . ALA A 1 87 ? -3.296 -2.054 -3.023 1.00 98.38 87 ALA A CA 1
ATOM 634 C C . ALA A 1 87 ? -4.247 -3.103 -2.416 1.00 98.38 87 ALA A C 1
ATOM 636 O O . ALA A 1 87 ? -4.904 -2.844 -1.403 1.00 98.38 87 ALA A O 1
ATOM 637 N N . THR A 1 88 ? -4.284 -4.324 -2.967 1.00 98.50 88 THR A N 1
ATOM 638 C CA . THR A 1 88 ? -5.119 -5.398 -2.401 1.00 98.50 88 THR A CA 1
ATOM 639 C C . THR A 1 88 ? -4.657 -5.843 -1.011 1.00 98.50 88 THR A C 1
ATOM 641 O O . THR A 1 88 ? -5.484 -6.175 -0.157 1.00 98.50 88 THR A O 1
ATOM 644 N N . LEU A 1 89 ? -3.346 -5.865 -0.758 1.00 98.81 89 LEU A N 1
ATOM 645 C CA . LEU A 1 89 ? -2.792 -6.227 0.545 1.00 98.81 89 LEU A CA 1
ATOM 646 C C . LEU A 1 89 ? -3.013 -5.117 1.572 1.00 98.81 89 LEU A C 1
ATOM 648 O O . LEU A 1 89 ? -3.378 -5.411 2.711 1.00 98.81 89 LEU A O 1
ATOM 652 N N . GLU A 1 90 ? -2.862 -3.855 1.178 1.00 98.62 90 GLU A N 1
ATOM 653 C CA . GLU A 1 90 ? -3.164 -2.701 2.025 1.00 98.62 90 GLU A CA 1
ATOM 654 C C . GLU A 1 90 ? -4.643 -2.671 2.430 1.00 98.62 90 GLU A C 1
ATOM 656 O O . GLU A 1 90 ? -4.952 -2.504 3.615 1.00 98.62 90 GLU A O 1
ATOM 661 N N . ALA A 1 91 ? -5.559 -2.939 1.494 1.00 98.56 91 ALA A N 1
ATOM 662 C CA . ALA A 1 91 ? -6.985 -3.092 1.786 1.00 98.56 91 ALA A CA 1
ATOM 663 C C . ALA A 1 91 ? -7.229 -4.205 2.822 1.00 98.56 91 ALA A C 1
ATOM 665 O O . ALA A 1 91 ? -7.843 -3.977 3.861 1.00 98.56 91 ALA A O 1
ATOM 666 N N . LYS A 1 92 ? -6.632 -5.389 2.635 1.00 98.56 92 LYS A N 1
ATOM 667 C CA . LYS A 1 92 ? -6.755 -6.491 3.608 1.00 98.56 92 LYS A CA 1
ATOM 668 C C . LYS A 1 92 ? -6.203 -6.122 4.987 1.00 98.56 92 LYS A C 1
ATOM 670 O O . LYS A 1 92 ? -6.795 -6.478 6.004 1.00 98.56 92 LYS A O 1
ATOM 675 N N . VAL A 1 93 ? -5.067 -5.428 5.056 1.00 98.81 93 VAL A N 1
ATOM 676 C CA . VAL A 1 93 ? -4.467 -5.011 6.334 1.00 98.81 93 VAL A CA 1
ATOM 677 C C . VAL A 1 93 ? -5.339 -3.974 7.036 1.00 98.81 93 VAL A C 1
ATOM 679 O O . VAL A 1 93 ? -5.527 -4.061 8.252 1.00 98.81 93 VAL A O 1
ATOM 682 N N . THR A 1 94 ? -5.876 -3.002 6.300 1.00 98.69 94 THR A N 1
ATOM 683 C CA . THR A 1 94 ? -6.779 -1.986 6.858 1.00 98.69 94 THR A CA 1
ATOM 684 C C . THR A 1 94 ? -8.083 -2.613 7.357 1.00 98.69 94 THR A C 1
ATOM 686 O O . THR A 1 94 ? -8.463 -2.352 8.501 1.00 98.69 94 THR A O 1
ATOM 689 N N . ASP A 1 95 ? -8.668 -3.546 6.603 1.00 98.69 95 ASP A N 1
ATOM 690 C CA . ASP A 1 95 ? -9.839 -4.327 7.019 1.00 98.69 95 ASP A CA 1
ATOM 691 C C . ASP A 1 95 ? -9.572 -5.122 8.301 1.00 98.69 95 ASP A C 1
ATOM 693 O O . ASP A 1 95 ? -10.343 -5.053 9.261 1.00 98.69 95 ASP A O 1
ATOM 697 N N . LYS A 1 96 ? -8.439 -5.835 8.381 1.00 98.62 96 LYS A N 1
ATOM 698 C CA . LYS A 1 96 ? -8.080 -6.600 9.587 1.00 98.62 96 LYS A CA 1
ATOM 699 C C . LYS A 1 96 ? -7.804 -5.715 10.795 1.00 98.62 96 LYS A C 1
ATOM 701 O O . LYS A 1 96 ? -8.145 -6.091 11.917 1.00 98.62 96 LYS A O 1
ATOM 706 N N . ARG A 1 97 ? -7.238 -4.521 10.600 1.00 98.75 97 ARG A N 1
ATOM 707 C CA . ARG A 1 97 ? -7.079 -3.533 11.680 1.00 98.75 97 ARG A CA 1
ATOM 708 C C . ARG A 1 97 ? -8.434 -3.031 12.182 1.00 98.75 97 ARG A C 1
ATOM 710 O O . ARG A 1 97 ? -8.612 -2.925 13.397 1.00 98.75 97 ARG A O 1
ATOM 717 N N . ALA A 1 98 ? -9.385 -2.776 11.284 1.00 98.69 98 ALA A N 1
ATOM 718 C CA . ALA A 1 98 ? -10.745 -2.390 11.650 1.00 98.69 98 ALA A CA 1
ATOM 719 C C . ALA A 1 98 ? -11.476 -3.520 12.397 1.00 98.69 98 ALA A C 1
ATOM 721 O O . ALA A 1 98 ? -12.078 -3.282 13.446 1.00 98.69 98 ALA A O 1
ATOM 722 N N . GLU A 1 99 ? -11.353 -4.761 11.921 1.00 98.62 99 GLU A N 1
ATOM 723 C CA . GLU A 1 99 ? -11.944 -5.950 12.543 1.00 98.62 99 GLU A CA 1
ATOM 724 C C . GLU A 1 99 ? -11.395 -6.189 13.960 1.00 98.62 99 GLU A C 1
ATOM 726 O O . GLU A 1 99 ? -12.169 -6.388 14.896 1.00 98.62 99 GLU A O 1
ATOM 731 N N . LEU A 1 100 ? -10.077 -6.064 14.164 1.00 98.81 100 LEU A N 1
ATOM 732 C CA . LEU A 1 100 ? -9.463 -6.130 15.497 1.00 98.81 100 LEU A CA 1
ATOM 733 C C . LEU A 1 100 ? -9.952 -5.013 16.426 1.00 98.81 100 LEU A C 1
ATOM 735 O O . LEU A 1 100 ? -10.161 -5.247 17.618 1.00 98.81 100 LEU A O 1
ATOM 739 N N . GLY A 1 101 ? -10.133 -3.800 15.899 1.00 98.69 101 GLY A N 1
ATOM 740 C CA . GLY A 1 101 ? -10.732 -2.691 16.642 1.00 98.69 101 GLY A CA 1
ATOM 741 C C . GLY A 1 101 ? -12.155 -3.015 17.103 1.00 98.69 101 GLY A C 1
ATOM 742 O O . GLY A 1 101 ? -12.479 -2.819 18.277 1.00 98.69 101 GLY A O 1
ATOM 743 N N . ARG A 1 102 ? -12.975 -3.583 16.208 1.00 98.50 102 ARG A N 1
ATOM 744 C CA . ARG A 1 102 ? -14.344 -4.029 16.504 1.00 98.50 102 ARG A CA 1
ATOM 745 C C . ARG A 1 102 ? -14.368 -5.136 17.559 1.00 98.50 102 ARG A C 1
ATOM 747 O O . ARG A 1 102 ? -15.100 -5.033 18.534 1.00 98.50 102 ARG A O 1
ATOM 754 N N . LEU A 1 103 ? -13.514 -6.149 17.430 1.00 98.81 103 LEU A N 1
ATOM 755 C CA . LEU A 1 103 ? -13.456 -7.259 18.387 1.00 98.81 103 LEU A CA 1
ATOM 756 C C . LEU A 1 103 ? -13.029 -6.794 19.786 1.00 98.81 103 LEU A C 1
ATOM 758 O O . LEU A 1 103 ? -13.562 -7.252 20.795 1.00 98.81 103 LEU A O 1
ATOM 762 N N . ARG A 1 104 ? -12.095 -5.838 19.864 1.00 98.69 104 ARG A N 1
ATOM 763 C CA . ARG A 1 104 ? -11.682 -5.232 21.138 1.00 98.69 104 ARG A CA 1
ATOM 764 C C . ARG A 1 104 ? -12.817 -4.444 21.790 1.00 98.69 104 ARG A C 1
ATOM 766 O O . ARG A 1 104 ? -12.981 -4.526 23.008 1.00 98.69 104 ARG A O 1
ATOM 773 N N . SER A 1 105 ? -13.604 -3.699 21.013 1.00 98.38 105 SER A N 1
ATOM 774 C CA . SER A 1 105 ? -14.737 -2.942 21.554 1.00 98.38 105 SER A CA 1
ATOM 775 C C . SER A 1 105 ? -15.886 -3.860 21.985 1.00 98.38 105 SER A C 1
ATOM 777 O O . SER A 1 105 ? -16.443 -3.653 23.065 1.00 98.38 105 SER A O 1
ATOM 779 N N . GLU A 1 106 ? -16.170 -4.919 21.220 1.00 98.62 106 GLU A N 1
ATOM 780 C CA . GLU A 1 106 ? -17.106 -5.988 21.586 1.00 98.62 106 GLU A CA 1
ATOM 781 C C . GLU A 1 106 ? -16.678 -6.677 22.890 1.00 98.62 106 GLU A C 1
ATOM 783 O O . GLU A 1 106 ? -17.484 -6.812 23.812 1.00 98.62 106 GLU A O 1
ATOM 788 N N . HIS A 1 107 ? -15.396 -7.030 23.025 1.00 98.75 107 HIS A N 1
ATOM 789 C CA . HIS A 1 107 ? -14.864 -7.642 24.242 1.00 98.75 107 HIS A CA 1
ATOM 790 C C . HIS A 1 107 ? -14.985 -6.712 25.458 1.00 98.75 107 HIS A C 1
ATOM 792 O O . HIS A 1 107 ? -15.456 -7.121 26.519 1.00 98.75 107 HIS A O 1
ATOM 798 N N . ALA A 1 108 ? -14.648 -5.429 25.303 1.00 98.69 108 ALA A N 1
ATOM 799 C CA . ALA A 1 108 ? -14.822 -4.437 26.364 1.00 98.69 108 ALA A CA 1
ATOM 800 C C . ALA A 1 108 ? -16.302 -4.218 26.732 1.00 98.69 108 ALA A C 1
ATOM 802 O O . ALA A 1 108 ? -16.624 -3.908 27.882 1.00 98.69 108 ALA A O 1
ATOM 803 N N . ALA A 1 109 ? -17.220 -4.343 25.772 1.00 98.69 109 ALA A N 1
ATOM 804 C CA . ALA A 1 109 ? -18.654 -4.295 26.039 1.00 98.69 109 ALA A CA 1
ATOM 805 C C . ALA A 1 109 ? -19.121 -5.542 26.805 1.00 98.69 109 ALA A C 1
ATOM 807 O O . ALA A 1 109 ? -19.895 -5.412 27.755 1.00 98.69 109 ALA A O 1
ATOM 808 N N . LEU A 1 110 ? -18.620 -6.727 26.444 1.00 98.69 110 LEU A N 1
ATOM 809 C CA . LEU A 1 110 ? -18.929 -7.982 27.124 1.00 98.69 110 LEU A CA 1
ATOM 810 C C . LEU A 1 110 ? -18.454 -7.962 28.582 1.00 98.69 110 LEU A C 1
ATOM 812 O O . LEU A 1 110 ? -19.237 -8.274 29.476 1.00 98.69 110 LEU A O 1
ATOM 816 N N . LEU A 1 111 ? -17.219 -7.515 28.833 1.00 98.75 111 LEU A N 1
ATOM 817 C CA . LEU A 1 111 ? -16.677 -7.384 30.189 1.00 98.75 111 LEU A CA 1
ATOM 818 C C . LEU A 1 111 ? -17.489 -6.411 31.044 1.00 98.75 111 LEU A C 1
ATOM 820 O O . LEU A 1 111 ? -17.782 -6.718 32.195 1.00 98.75 111 LEU A O 1
ATOM 824 N N . ARG A 1 112 ? -17.909 -5.268 30.485 1.00 98.69 112 ARG A N 1
ATOM 825 C CA . ARG A 1 112 ? -18.784 -4.321 31.195 1.00 98.69 112 ARG A CA 1
ATOM 826 C C . ARG A 1 112 ? -20.123 -4.957 31.557 1.00 98.69 112 ARG A C 1
ATOM 828 O O . ARG A 1 112 ? -20.531 -4.871 32.708 1.00 98.69 112 ARG A O 1
ATOM 835 N N . ARG A 1 113 ? -20.771 -5.646 30.611 1.00 98.69 113 ARG A N 1
ATOM 836 C CA . ARG A 1 113 ? -22.043 -6.348 30.857 1.00 98.69 113 ARG A CA 1
ATOM 837 C C . ARG A 1 113 ? -21.898 -7.447 31.908 1.00 98.69 113 ARG A C 1
ATOM 839 O O . ARG A 1 113 ? -22.755 -7.548 32.778 1.00 98.69 113 ARG A O 1
ATOM 846 N N . TYR A 1 114 ? -20.821 -8.230 31.856 1.00 98.69 114 TYR A N 1
ATOM 847 C CA . TYR A 1 114 ? -20.544 -9.271 32.845 1.00 98.69 114 TYR A CA 1
ATOM 848 C C . TYR A 1 114 ? -20.277 -8.679 34.232 1.00 98.69 114 TYR A C 1
ATOM 850 O O . TYR A 1 114 ? -20.877 -9.114 35.207 1.00 98.69 114 TYR A O 1
ATOM 858 N N . ALA A 1 115 ? -19.446 -7.638 34.322 1.00 98.69 115 ALA A N 1
ATOM 859 C CA . ALA A 1 115 ? -19.171 -6.952 35.581 1.00 98.69 115 ALA A CA 1
ATOM 860 C C . ALA A 1 115 ? -20.442 -6.337 36.191 1.00 98.69 115 ALA A C 1
ATOM 862 O O . ALA A 1 115 ? -20.658 -6.446 37.398 1.00 98.69 115 ALA A O 1
ATOM 863 N N . THR A 1 116 ? -21.314 -5.735 35.372 1.00 98.62 116 THR A N 1
ATOM 864 C CA . THR A 1 116 ? -22.633 -5.272 35.827 1.00 98.62 116 THR A CA 1
ATOM 865 C C . THR A 1 116 ? -23.488 -6.440 36.309 1.00 98.62 116 THR A C 1
ATOM 867 O O . THR A 1 116 ? -24.037 -6.355 37.401 1.00 98.62 116 THR A O 1
ATOM 870 N N . ALA A 1 117 ? -23.567 -7.542 35.557 1.00 98.75 117 ALA A N 1
ATOM 871 C CA . ALA A 1 117 ? -24.343 -8.717 35.954 1.00 98.75 117 ALA A CA 1
ATOM 872 C C . ALA A 1 117 ? -23.862 -9.310 37.291 1.00 98.75 117 ALA A C 1
ATOM 874 O O . ALA A 1 117 ? -24.683 -9.618 38.153 1.00 98.75 117 ALA A O 1
ATOM 875 N N . GLU A 1 118 ? -22.548 -9.406 37.499 1.00 98.44 118 GLU A N 1
ATOM 876 C CA . GLU A 1 118 ? -21.976 -9.909 38.750 1.00 98.44 118 GLU A CA 1
ATOM 877 C C . GLU A 1 118 ? -22.189 -8.929 39.916 1.00 98.44 118 GLU A C 1
ATOM 879 O O . GLU A 1 118 ? -22.528 -9.347 41.022 1.00 98.44 118 GLU A O 1
ATOM 884 N N . SER A 1 119 ? -22.100 -7.617 39.667 1.00 98.44 119 SER A N 1
ATOM 885 C CA . SER A 1 119 ? -22.412 -6.592 40.677 1.00 98.44 119 SER A CA 1
ATOM 886 C C . SER A 1 119 ? -23.883 -6.636 41.097 1.00 98.44 119 SER A C 1
ATOM 888 O O . SER A 1 119 ? -24.192 -6.557 42.283 1.00 98.44 119 SER A O 1
ATOM 890 N N . GLU A 1 120 ? -24.806 -6.788 40.144 1.00 98.56 120 GLU A N 1
ATOM 891 C CA . GLU A 1 120 ? -26.238 -6.926 40.433 1.00 98.56 120 GLU A CA 1
ATOM 892 C C . GLU A 1 120 ? -26.542 -8.230 41.179 1.00 98.56 120 GLU A C 1
ATOM 894 O O . GLU A 1 120 ? -27.344 -8.241 42.115 1.00 98.56 120 GLU A O 1
ATOM 899 N N . ARG A 1 121 ? -25.846 -9.324 40.847 1.00 98.00 121 ARG A N 1
ATOM 900 C CA . ARG A 1 121 ? -25.940 -10.579 41.599 1.00 98.00 121 ARG A CA 1
ATOM 901 C C . ARG A 1 121 ? -25.482 -10.408 43.049 1.00 98.00 121 ARG A C 1
ATOM 903 O O . ARG A 1 121 ? -26.175 -10.878 43.952 1.00 98.00 121 ARG A O 1
ATOM 910 N N . ALA A 1 122 ? -24.360 -9.728 43.279 1.00 98.38 122 ALA A N 1
ATOM 911 C CA . ALA A 1 122 ? -23.862 -9.435 44.621 1.00 98.38 122 ALA A CA 1
ATOM 912 C C . ALA A 1 122 ? -24.856 -8.572 45.415 1.00 98.38 122 ALA A C 1
ATOM 914 O O . ALA A 1 122 ? -25.244 -8.951 46.520 1.00 98.38 122 ALA A O 1
ATOM 915 N N . LYS A 1 123 ? -25.368 -7.486 44.817 1.00 97.94 123 LYS A N 1
ATOM 916 C CA . LYS A 1 123 ? -26.403 -6.634 45.431 1.00 97.94 123 LYS A CA 1
ATOM 917 C C . LYS A 1 123 ? -27.664 -7.416 45.789 1.00 97.94 123 LYS A C 1
ATOM 919 O O . LYS A 1 123 ? -28.226 -7.212 46.860 1.00 97.94 123 LYS A O 1
ATOM 924 N N . ALA A 1 124 ? -28.110 -8.333 44.928 1.00 98.31 124 ALA A N 1
ATOM 925 C CA . ALA A 1 124 ? -29.272 -9.170 45.214 1.00 98.31 124 ALA A CA 1
ATOM 926 C C . ALA A 1 124 ? -29.039 -10.095 46.424 1.00 98.31 124 ALA A C 1
ATOM 928 O O . ALA A 1 124 ? -29.953 -10.307 47.223 1.00 98.31 124 ALA A O 1
ATOM 929 N N . LEU A 1 125 ? -27.825 -10.635 46.583 1.00 98.06 125 LEU A N 1
ATOM 930 C CA . LEU A 1 125 ? -27.454 -11.446 47.748 1.00 98.06 125 LEU A CA 1
ATOM 931 C C . LEU A 1 125 ? -27.348 -10.604 49.026 1.00 98.06 125 LEU A C 1
ATOM 933 O O . LEU A 1 125 ? -27.859 -11.021 50.066 1.00 98.06 125 LEU A O 1
ATOM 937 N N . GLU A 1 126 ? -26.746 -9.418 48.956 1.00 97.69 126 GLU A N 1
ATOM 938 C CA . GLU A 1 126 ? -26.673 -8.483 50.084 1.00 97.69 126 GLU A CA 1
ATOM 939 C C . GLU A 1 126 ? -28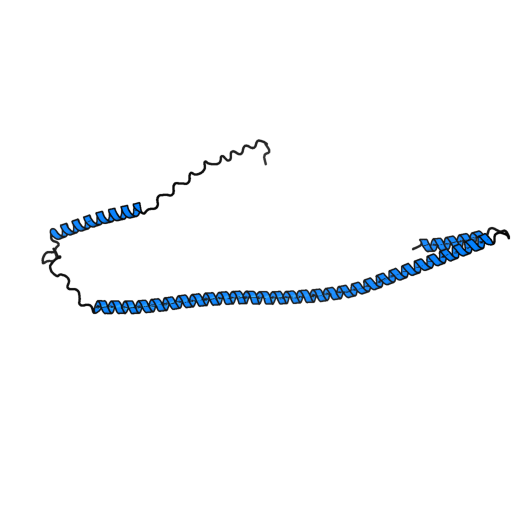.057 -7.988 50.507 1.00 97.69 126 GLU A C 1
ATOM 941 O O . GLU A 1 126 ? -28.356 -7.980 51.699 1.00 97.69 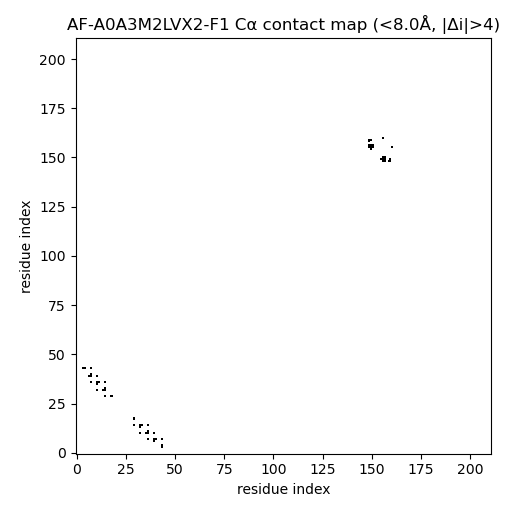126 GLU A O 1
ATOM 946 N N . GLY A 1 127 ? -28.937 -7.680 49.551 1.00 97.25 127 GLY A N 1
ATOM 947 C CA . GLY A 1 127 ? -30.325 -7.314 49.826 1.00 97.25 127 GLY A CA 1
ATOM 948 C C . GLY A 1 127 ? -31.080 -8.433 50.546 1.00 97.25 127 GLY A C 1
ATOM 949 O O . GLY A 1 127 ? -31.733 -8.190 51.556 1.00 97.25 127 GLY A O 1
ATOM 950 N N . ARG A 1 128 ? -30.924 -9.693 50.109 1.00 96.81 128 ARG A N 1
ATOM 951 C CA . ARG A 1 128 ? -31.494 -10.852 50.827 1.00 96.81 128 ARG A CA 1
ATOM 952 C C . ARG A 1 128 ? -30.924 -10.999 52.238 1.00 96.81 128 ARG A C 1
ATOM 954 O O . ARG A 1 128 ? -31.669 -11.331 53.155 1.00 96.81 128 ARG A O 1
ATOM 961 N N . ARG A 1 129 ? -29.623 -10.754 52.423 1.00 97.06 129 ARG A N 1
ATOM 962 C CA . ARG A 1 129 ? -28.974 -10.795 53.741 1.00 97.06 129 ARG A CA 1
ATOM 963 C C . ARG A 1 129 ? -29.507 -9.702 54.669 1.00 97.06 129 ARG A C 1
ATOM 965 O O . ARG A 1 129 ? -29.774 -9.998 55.826 1.00 97.06 129 ARG A O 1
ATOM 972 N N . GLN A 1 130 ? -29.668 -8.475 54.178 1.00 96.69 130 GLN A N 1
ATOM 973 C CA . GLN A 1 130 ? -30.228 -7.361 54.951 1.00 96.69 130 GLN A CA 1
ATOM 974 C C . GLN A 1 130 ? -31.663 -7.659 55.382 1.00 96.69 130 GLN A C 1
ATOM 976 O O . GLN A 1 130 ? -31.960 -7.588 56.568 1.00 96.69 130 GLN A O 1
ATOM 981 N N . LEU A 1 131 ? -32.506 -8.127 54.458 1.00 95.25 131 LEU A N 1
ATOM 982 C CA . LEU A 1 131 ? -33.879 -8.529 54.777 1.00 95.25 131 LEU A CA 1
ATOM 983 C C . LEU A 1 131 ? -33.935 -9.651 55.824 1.00 95.25 131 LEU A C 1
ATOM 985 O O . LEU A 1 131 ? -34.795 -9.634 56.698 1.00 95.25 131 LEU A O 1
ATOM 989 N N . ALA A 1 132 ? -33.017 -10.621 55.768 1.00 94.94 132 ALA A N 1
ATOM 990 C CA . ALA A 1 132 ? -32.936 -11.675 56.778 1.00 94.94 132 ALA A CA 1
ATOM 991 C C . ALA A 1 132 ? -32.518 -11.141 58.160 1.00 94.94 132 ALA A C 1
ATOM 993 O O . ALA A 1 132 ? -33.027 -11.619 59.170 1.00 94.94 132 ALA A O 1
ATOM 994 N N . LEU A 1 133 ? -31.613 -10.157 58.213 1.00 94.25 133 LEU A N 1
ATOM 995 C CA . LEU A 1 133 ? -31.208 -9.502 59.461 1.00 94.25 133 LEU A CA 1
ATOM 996 C C . LEU A 1 133 ? -32.346 -8.661 60.051 1.00 94.25 133 LEU A C 1
ATOM 998 O O . LEU A 1 133 ? -32.606 -8.768 61.243 1.00 94.25 133 LEU A O 1
ATOM 1002 N N . GLU A 1 134 ? -33.051 -7.887 59.225 1.00 92.25 134 GLU A N 1
ATOM 1003 C CA . GLU A 1 134 ? -34.211 -7.087 59.642 1.00 92.25 134 GLU A CA 1
ATOM 1004 C C . GLU A 1 134 ? -35.365 -7.969 60.134 1.00 92.25 134 GLU A C 1
ATOM 1006 O O . GLU A 1 134 ? -35.984 -7.671 61.150 1.00 92.25 134 GLU A O 1
ATOM 1011 N N . ALA A 1 135 ? -35.631 -9.093 59.460 1.00 91.25 135 ALA A N 1
ATOM 1012 C CA . ALA A 1 135 ? -36.648 -10.052 59.894 1.00 91.25 135 ALA A CA 1
ATOM 1013 C C . ALA A 1 135 ? -36.266 -10.797 61.188 1.00 91.25 135 ALA A C 1
ATOM 1015 O O . ALA A 1 135 ? -37.149 -11.246 61.917 1.00 91.25 135 ALA A O 1
ATOM 1016 N N . ALA A 1 136 ? -34.966 -10.957 61.460 1.00 88.56 136 ALA A N 1
ATOM 1017 C CA . ALA A 1 136 ? -34.457 -11.557 62.692 1.00 88.56 136 ALA A CA 1
ATOM 1018 C C . ALA A 1 136 ? -34.363 -10.554 63.856 1.00 88.56 136 ALA A C 1
ATOM 1020 O O . ALA A 1 136 ? -34.220 -10.977 65.006 1.00 88.56 136 ALA A O 1
ATOM 1021 N N . GLU A 1 137 ? -34.434 -9.245 63.587 1.00 86.25 137 GLU A N 1
ATOM 1022 C CA . GLU A 1 137 ? -34.453 -8.228 64.633 1.00 86.25 137 GLU A CA 1
ATOM 1023 C C . GLU A 1 137 ? -35.790 -8.309 65.397 1.00 86.25 137 GLU A C 1
ATOM 1025 O O . GLU A 1 137 ? -36.863 -8.314 64.784 1.00 86.25 137 GLU A O 1
ATOM 1030 N N . PRO A 1 138 ? -35.776 -8.405 66.740 1.00 74.25 138 PRO A N 1
ATOM 1031 C CA . PRO A 1 138 ? -37.009 -8.463 67.512 1.00 74.25 138 PRO A CA 1
ATOM 1032 C C . PRO A 1 138 ? -37.831 -7.197 67.265 1.00 74.25 138 PRO A C 1
ATOM 1034 O O . PRO A 1 138 ? -37.335 -6.085 67.454 1.00 74.25 138 PRO A O 1
ATOM 1037 N N . ALA A 1 139 ? -39.092 -7.373 66.852 1.00 72.00 139 ALA A N 1
ATOM 1038 C CA . ALA A 1 139 ? -39.991 -6.280 66.503 1.00 72.00 139 ALA A CA 1
ATOM 1039 C C . ALA A 1 139 ? -39.951 -5.185 67.576 1.00 72.00 139 ALA A C 1
ATOM 1041 O O . ALA A 1 139 ? -40.328 -5.408 68.731 1.00 72.00 139 ALA A O 1
ATOM 1042 N N . LYS A 1 140 ? -39.478 -3.994 67.189 1.00 67.69 140 LYS A N 1
ATOM 1043 C CA . LYS A 1 140 ? -39.425 -2.834 68.075 1.00 67.69 140 LYS A CA 1
ATOM 1044 C C . LYS A 1 140 ? -40.831 -2.589 68.604 1.00 67.69 140 LYS A C 1
ATOM 1046 O O . LYS A 1 140 ? -41.732 -2.272 67.828 1.00 67.69 140 LYS A O 1
ATOM 1051 N N . ALA A 1 141 ? -41.017 -2.768 69.913 1.00 67.25 141 ALA A N 1
ATOM 1052 C CA . ALA A 1 141 ? -42.302 -2.550 70.555 1.00 67.25 141 ALA A CA 1
ATOM 1053 C C . ALA A 1 141 ? -42.769 -1.132 70.213 1.00 67.25 141 ALA A C 1
ATOM 1055 O O . ALA A 1 141 ? -42.160 -0.144 70.634 1.00 67.25 141 ALA A O 1
ATOM 1056 N N . LEU A 1 142 ? -43.827 -1.035 69.403 1.00 61.34 142 LEU A N 1
ATOM 1057 C CA . LEU A 1 142 ? -44.529 0.222 69.193 1.00 61.34 142 LEU A CA 1
ATOM 1058 C C . LEU A 1 142 ? -44.888 0.738 70.588 1.00 61.34 142 LEU A C 1
ATOM 1060 O O . LEU A 1 142 ? -45.440 -0.040 71.374 1.00 61.34 142 LEU A O 1
ATOM 1064 N N . PRO A 1 143 ? -44.554 1.992 70.947 1.00 63.72 143 PRO A N 1
ATOM 1065 C CA . PRO A 1 143 ? -44.949 2.536 72.233 1.00 63.72 143 PRO A CA 1
ATOM 1066 C C . PRO A 1 143 ? -46.476 2.559 72.262 1.00 63.72 143 PRO A C 1
ATOM 1068 O O . PRO A 1 143 ? -47.104 3.487 71.763 1.00 63.72 143 PRO A O 1
ATOM 1071 N N . ALA A 1 144 ? -47.076 1.521 72.844 1.00 59.81 144 ALA A N 1
ATOM 1072 C CA . ALA A 1 144 ? -48.502 1.221 72.766 1.00 59.81 144 ALA A CA 1
ATOM 1073 C C . ALA A 1 144 ? -49.388 2.246 73.493 1.00 59.81 144 ALA A C 1
ATOM 1075 O O . ALA A 1 144 ? -50.568 1.995 73.717 1.00 59.81 144 ALA A O 1
ATOM 1076 N N . ARG A 1 145 ? -48.832 3.371 73.957 1.00 5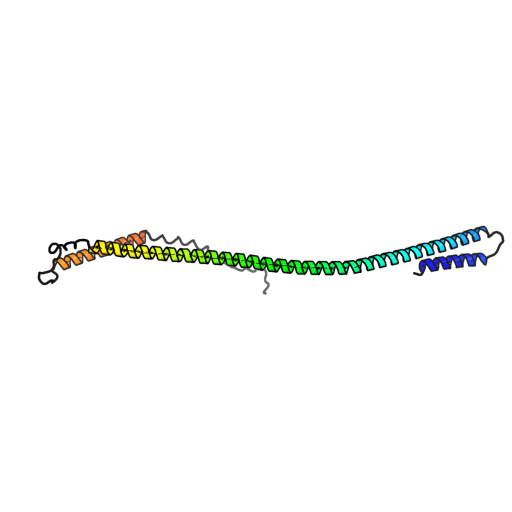5.22 145 ARG A N 1
ATOM 1077 C CA . ARG A 1 145 ? -49.536 4.214 74.922 1.00 55.22 145 ARG A CA 1
ATOM 1078 C C . ARG A 1 145 ? -49.142 5.683 74.986 1.00 55.22 145 ARG A C 1
ATOM 1080 O O . ARG A 1 145 ? -49.927 6.466 75.501 1.00 55.22 145 ARG A O 1
ATOM 1087 N N . ALA A 1 146 ? -47.966 6.085 74.504 1.00 55.31 146 ALA A N 1
ATOM 1088 C CA . ALA A 1 146 ? -47.465 7.431 74.804 1.00 55.31 146 ALA A CA 1
ATOM 1089 C C . ALA A 1 146 ? -47.807 8.504 73.751 1.00 55.31 146 ALA A C 1
ATOM 1091 O O . ALA A 1 146 ? -47.686 9.685 74.056 1.00 55.31 146 ALA A O 1
ATOM 1092 N N . ALA A 1 147 ? -48.237 8.124 72.541 1.00 58.22 147 ALA A N 1
ATOM 1093 C CA . ALA A 1 147 ? -48.454 9.074 71.438 1.00 58.22 147 ALA A CA 1
ATOM 1094 C C . ALA A 1 147 ? -49.799 8.927 70.702 1.00 58.22 147 ALA A C 1
ATOM 1096 O O . ALA A 1 147 ? -50.116 9.754 69.848 1.00 58.22 147 ALA A O 1
ATOM 1097 N N . ASP A 1 148 ? -50.604 7.902 71.004 1.00 64.88 148 ASP A N 1
ATOM 1098 C CA . ASP A 1 148 ? -51.905 7.737 70.353 1.00 64.88 148 ASP A CA 1
ATOM 1099 C C . ASP A 1 148 ? -52.956 8.544 71.120 1.00 64.88 148 ASP A C 1
ATOM 1101 O O . ASP A 1 148 ? -53.576 8.077 72.071 1.00 64.88 148 ASP A O 1
ATOM 1105 N N . HIS A 1 149 ? -53.139 9.803 70.727 1.00 71.94 149 HIS A N 1
ATOM 1106 C CA . HIS A 1 149 ? -54.176 10.675 71.281 1.00 71.94 149 HIS A CA 1
ATOM 1107 C C . HIS A 1 149 ? -55.565 10.337 70.714 1.00 71.94 149 HIS A C 1
ATOM 1109 O O . HIS A 1 149 ? -56.416 11.211 70.590 1.00 71.94 149 HIS A O 1
ATOM 1115 N N . ARG A 1 150 ? -55.827 9.091 70.326 1.00 74.00 150 ARG A N 1
ATOM 1116 C CA . ARG A 1 150 ? -57.154 8.634 69.906 1.00 74.00 150 ARG A CA 1
ATOM 1117 C C . ARG A 1 150 ? -57.936 8.133 71.117 1.00 74.00 150 ARG A C 1
ATOM 1119 O O . ARG A 1 150 ? -57.375 7.710 72.122 1.00 74.00 150 ARG A O 1
ATOM 1126 N N . THR A 1 151 ? -59.256 8.220 71.038 1.00 74.00 151 THR A N 1
ATOM 1127 C CA . THR A 1 151 ? -60.142 7.605 72.034 1.00 74.00 151 THR A CA 1
ATOM 1128 C C . THR A 1 151 ? -59.999 6.081 72.005 1.00 74.00 151 THR A C 1
ATOM 1130 O O . THR A 1 151 ? -59.526 5.518 71.020 1.00 74.00 151 THR A O 1
ATOM 1133 N N . ALA A 1 152 ? -60.461 5.390 73.052 1.00 72.88 152 ALA A N 1
ATOM 1134 C CA . ALA A 1 152 ? -60.427 3.923 73.121 1.00 72.88 152 ALA A CA 1
ATOM 1135 C C . ALA A 1 152 ? -61.153 3.224 71.945 1.00 72.88 152 ALA A C 1
ATOM 1137 O O . ALA A 1 152 ? -60.852 2.076 71.645 1.00 72.88 152 ALA A O 1
ATOM 1138 N N . GLY A 1 153 ? -62.071 3.921 71.258 1.00 77.00 153 GLY A N 1
ATOM 1139 C CA . GLY A 1 153 ? -62.733 3.462 70.029 1.00 77.00 153 GLY A CA 1
ATOM 1140 C C . GLY A 1 153 ? -62.023 3.856 68.725 1.00 77.00 153 GLY A C 1
ATOM 1141 O O . GLY A 1 153 ? -62.618 3.755 67.658 1.00 77.00 153 GLY A O 1
ATOM 1142 N N . GLY A 1 154 ? -60.792 4.373 68.790 1.00 75.94 154 GLY A N 1
ATOM 1143 C CA . GLY A 1 154 ? -60.007 4.796 67.625 1.00 75.94 154 GLY A CA 1
ATOM 1144 C C . GLY A 1 154 ? -60.403 6.153 67.033 1.00 75.94 154 GLY A C 1
ATOM 1145 O O . GLY A 1 154 ? -59.779 6.600 66.070 1.00 75.94 154 GLY A O 1
ATOM 1146 N N . ALA A 1 155 ? -61.397 6.850 67.598 1.00 81.31 155 ALA A N 1
ATOM 1147 C CA . ALA A 1 155 ? -61.798 8.162 67.097 1.00 81.31 155 ALA A CA 1
ATOM 1148 C C . ALA A 1 155 ? -60.742 9.234 67.453 1.00 81.31 155 ALA A C 1
ATOM 1150 O O . ALA A 1 155 ? -60.275 9.256 68.601 1.00 81.31 155 ALA A O 1
ATOM 1151 N N . PRO A 1 156 ? -60.374 10.129 66.518 1.00 83.19 156 PRO A N 1
ATOM 1152 C CA . PRO A 1 156 ? -59.456 11.241 66.778 1.00 83.19 156 PRO A CA 1
ATOM 1153 C C . PRO A 1 156 ? -59.958 12.147 67.916 1.00 83.19 156 PRO A C 1
ATOM 1155 O O . PRO A 1 156 ? -61.127 12.527 67.932 1.00 83.19 156 PRO A O 1
ATOM 1158 N N . THR A 1 157 ? -59.096 12.517 68.871 1.00 84.38 157 THR A N 1
ATOM 1159 C CA . THR A 1 157 ? -59.448 13.503 69.916 1.00 84.38 157 THR A CA 1
ATOM 1160 C C . THR A 1 157 ? -59.108 14.931 69.471 1.00 84.38 157 THR A C 1
ATOM 1162 O O . THR A 1 157 ? -58.282 15.117 68.576 1.00 84.38 157 THR A O 1
ATOM 1165 N N . PRO A 1 158 ? -59.640 15.983 70.115 1.00 85.12 158 PRO A N 1
ATOM 1166 C CA . PRO A 1 158 ? -59.260 17.368 69.810 1.00 85.12 158 PRO A CA 1
ATOM 1167 C C . PRO A 1 158 ? -57.743 17.635 69.834 1.00 85.12 158 PRO A C 1
ATOM 1169 O O . PRO A 1 158 ? -57.240 18.432 69.041 1.00 85.12 158 PRO A O 1
ATOM 1172 N N . LEU A 1 159 ? -56.989 16.929 70.686 1.00 83.62 159 LEU A N 1
ATOM 1173 C CA . LEU A 1 159 ? -55.528 17.031 70.730 1.00 83.62 159 LEU A CA 1
ATOM 1174 C C . LEU A 1 159 ? -54.860 16.487 69.459 1.00 83.62 159 LEU A C 1
ATOM 1176 O O . LEU A 1 159 ? -53.886 17.080 69.001 1.00 83.62 159 LEU A O 1
ATOM 1180 N N . THR A 1 160 ? -55.411 15.436 68.837 1.00 86.06 160 THR A N 1
ATOM 1181 C CA . THR A 1 160 ? -54.896 14.931 67.547 1.00 86.06 160 THR A CA 1
ATOM 1182 C C . THR A 1 160 ? -55.033 15.960 66.435 1.00 86.06 160 THR A C 1
ATOM 1184 O O . THR A 1 160 ? -54.086 16.170 65.681 1.00 86.06 160 THR A O 1
ATOM 1187 N N . TYR A 1 161 ? -56.172 16.652 66.356 1.00 84.88 161 TYR A N 1
ATOM 1188 C CA . TYR A 1 161 ? -56.380 17.699 65.357 1.00 84.88 161 TYR A CA 1
ATOM 1189 C C . TYR A 1 161 ? -55.438 18.882 65.567 1.00 84.88 161 TYR A C 1
ATOM 1191 O O . TYR A 1 161 ? -54.882 19.404 64.602 1.00 84.88 161 TYR A O 1
ATOM 1199 N N . ARG A 1 162 ? -55.202 19.273 66.823 1.00 89.94 162 ARG A N 1
ATOM 1200 C CA . ARG A 1 162 ? -54.252 20.339 67.150 1.00 89.94 162 ARG A CA 1
ATOM 1201 C C . ARG A 1 162 ? -52.822 19.973 66.754 1.00 89.94 162 ARG A C 1
ATOM 1203 O O . ARG A 1 162 ? -52.153 20.771 66.106 1.00 89.94 162 ARG A O 1
ATOM 1210 N N . GLN A 1 163 ? -52.369 18.771 67.095 1.00 87.81 163 GLN A N 1
ATOM 1211 C CA . GLN A 1 163 ? -51.034 18.301 66.716 1.00 87.81 163 GLN A CA 1
ATOM 1212 C C . GLN A 1 163 ? -50.879 18.178 65.198 1.00 87.81 163 GLN A C 1
ATOM 1214 O O . GLN A 1 163 ? -49.849 18.569 64.654 1.00 87.81 163 GLN A O 1
ATOM 1219 N N . ALA A 1 164 ? -51.909 17.698 64.495 1.00 88.88 164 ALA A N 1
ATOM 1220 C CA . ALA A 1 164 ? -51.912 17.653 63.035 1.00 88.88 164 ALA A CA 1
ATOM 1221 C C . ALA A 1 164 ? -51.804 19.060 62.425 1.00 88.88 164 ALA A C 1
ATOM 1223 O O . ALA A 1 164 ? -51.036 19.274 61.486 1.00 88.88 164 ALA A O 1
ATOM 1224 N N . TYR A 1 165 ? -52.520 20.036 62.987 1.00 90.81 165 TYR A N 1
ATOM 1225 C CA . TYR A 1 165 ? -52.428 21.431 62.566 1.00 90.81 165 TYR A CA 1
ATOM 1226 C C . TYR A 1 165 ? -51.033 22.022 62.817 1.00 90.81 165 TYR A C 1
ATOM 1228 O O . TYR A 1 165 ? -50.453 22.651 61.931 1.00 90.81 165 TYR A O 1
ATOM 1236 N N . GLU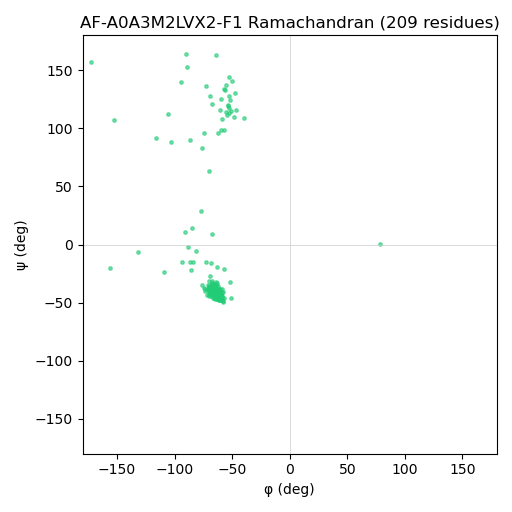 A 1 166 ? -50.451 21.774 63.992 1.00 93.00 166 GLU A N 1
ATOM 1237 C CA . GLU A 1 166 ? -49.086 22.198 64.307 1.00 93.00 166 GLU A CA 1
ATOM 1238 C C . GLU A 1 166 ? -48.085 21.564 63.327 1.00 93.00 166 GLU A C 1
ATOM 1240 O O . GLU A 1 166 ? -47.278 22.283 62.736 1.00 93.00 166 GLU A O 1
ATOM 1245 N N . ALA A 1 167 ? -48.195 20.266 63.035 1.00 93.31 167 ALA A N 1
ATOM 1246 C CA . ALA A 1 167 ? -47.351 19.582 62.055 1.00 93.31 167 ALA A CA 1
ATOM 1247 C C . ALA A 1 167 ? -47.464 20.186 60.642 1.00 93.31 167 ALA A C 1
ATOM 1249 O O . ALA A 1 167 ? -46.443 20.457 60.005 1.00 93.31 167 ALA A O 1
ATOM 1250 N N . LEU A 1 168 ? -48.680 20.483 60.172 1.00 94.31 168 LEU A N 1
ATOM 1251 C CA . LEU A 1 168 ? -48.901 21.165 58.889 1.00 94.31 168 LEU A CA 1
ATOM 1252 C C . LEU A 1 168 ? -48.285 22.572 58.872 1.00 94.31 168 LEU A C 1
ATOM 1254 O O . LEU A 1 168 ? -47.689 22.978 57.872 1.00 94.31 168 LEU A O 1
ATOM 1258 N N . SER A 1 169 ? -48.362 23.296 59.991 1.00 93.75 169 SER A N 1
ATOM 1259 C CA . SER A 1 169 ? -47.738 24.616 60.143 1.00 93.75 169 SER A CA 1
ATOM 1260 C C . SER A 1 169 ? -46.204 24.556 60.146 1.00 93.75 169 SER A C 1
ATOM 1262 O O . SER A 1 169 ? -45.526 25.479 59.693 1.00 93.75 169 SER A O 1
ATOM 1264 N N . HIS A 1 170 ? -45.620 23.482 60.678 1.00 93.31 170 HIS A N 1
ATOM 1265 C CA . HIS A 1 170 ? -44.180 23.253 60.623 1.00 93.31 170 HIS A CA 1
ATOM 1266 C C . HIS A 1 170 ? -43.750 22.892 59.201 1.00 93.31 170 HIS A C 1
ATOM 1268 O O . HIS A 1 170 ? -42.779 23.460 58.702 1.00 93.31 170 HIS A O 1
ATOM 1274 N N . LEU A 1 171 ? -44.508 22.032 58.516 1.00 95.56 171 LEU A N 1
ATOM 1275 C CA . LEU A 1 171 ? -44.239 21.643 57.134 1.00 95.56 171 LEU A CA 1
ATOM 1276 C C . LEU A 1 171 ? -44.271 22.845 56.184 1.00 95.56 171 LEU A C 1
ATOM 1278 O O . LEU A 1 171 ? -43.347 23.021 55.393 1.00 95.56 171 LEU A O 1
ATOM 1282 N N . SER A 1 172 ? -45.285 23.708 56.288 1.00 94.25 172 SER A N 1
ATOM 1283 C CA . SER A 1 172 ? -45.387 24.905 55.444 1.00 94.25 172 SER A CA 1
ATOM 1284 C C . SER A 1 172 ? -44.191 25.845 55.636 1.00 94.25 172 SER A C 1
ATOM 1286 O O . SER A 1 172 ? -43.611 26.321 54.658 1.00 94.25 172 SER A O 1
ATOM 1288 N N . ARG A 1 173 ? -43.753 26.039 56.887 1.00 93.06 173 ARG A N 1
ATOM 1289 C CA . ARG A 1 173 ? -42.548 26.811 57.221 1.00 93.06 173 ARG A CA 1
ATOM 1290 C C . ARG A 1 173 ? -41.276 26.169 56.667 1.00 93.06 173 ARG A C 1
ATOM 1292 O O . ARG A 1 173 ? -40.430 26.885 56.139 1.00 93.06 173 ARG A O 1
ATOM 1299 N N . HIS A 1 174 ? -41.140 24.847 56.749 1.00 94.19 174 HIS A N 1
ATOM 1300 C CA . HIS A 1 174 ? -39.998 24.128 56.176 1.00 94.19 174 HIS A CA 1
ATOM 1301 C C . HIS A 1 174 ? -39.943 24.250 54.651 1.00 94.19 174 HIS A C 1
ATOM 1303 O O . HIS A 1 174 ? -38.883 24.537 54.101 1.00 94.19 174 HIS A O 1
ATOM 1309 N N . VAL A 1 175 ? -41.081 24.111 53.969 1.00 94.69 175 VAL A N 1
ATOM 1310 C CA . VAL A 1 175 ? -41.172 24.283 52.512 1.00 94.69 175 VAL A CA 1
ATOM 1311 C C . VAL A 1 175 ? -40.795 25.708 52.102 1.00 94.69 175 VAL A C 1
ATOM 1313 O O . VAL A 1 175 ? -40.069 25.887 51.125 1.00 94.69 175 VAL A O 1
ATOM 1316 N N . ALA A 1 176 ? -41.238 26.723 52.849 1.00 91.94 176 ALA A N 1
ATOM 1317 C CA . ALA A 1 176 ? -40.867 28.113 52.586 1.00 91.94 176 ALA A CA 1
ATOM 1318 C C . ALA A 1 176 ? -39.350 28.339 52.705 1.00 91.94 176 ALA A C 1
ATOM 1320 O O . ALA A 1 176 ? -38.753 28.946 51.818 1.00 91.94 176 ALA A O 1
ATOM 1321 N N . ARG A 1 177 ? -38.713 27.785 53.747 1.00 90.25 177 ARG A N 1
ATOM 1322 C CA . ARG A 1 177 ? -37.249 27.843 53.912 1.00 90.25 177 ARG A CA 1
ATOM 1323 C C . ARG A 1 177 ? -36.517 27.143 52.771 1.00 90.25 177 ARG A C 1
ATOM 1325 O O . ARG A 1 177 ? -35.630 27.736 52.174 1.00 90.25 177 ARG A O 1
ATOM 1332 N N . GLN A 1 178 ? -36.942 25.935 52.404 1.00 90.50 178 GLN A N 1
ATOM 1333 C CA . GLN A 1 178 ? -36.316 25.175 51.320 1.00 90.50 178 GLN A CA 1
ATOM 1334 C C . GLN A 1 178 ? -36.429 25.894 49.967 1.00 90.50 178 GLN A C 1
ATOM 1336 O O . GLN A 1 178 ? -35.520 25.823 49.141 1.00 90.50 178 GLN A O 1
ATOM 1341 N N . ARG A 1 179 ? -37.545 26.591 49.717 1.00 88.44 179 ARG A N 1
ATOM 1342 C 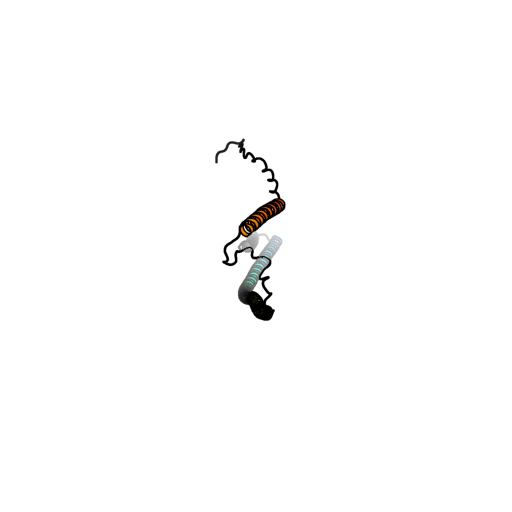CA . ARG A 1 179 ? -37.707 27.429 48.520 1.00 88.44 179 ARG A CA 1
ATOM 1343 C C . ARG A 1 179 ? -36.759 28.623 48.540 1.00 88.44 179 ARG A C 1
ATOM 1345 O O . ARG A 1 179 ? -36.092 28.839 47.537 1.00 88.44 179 ARG A O 1
ATOM 1352 N N . ALA A 1 180 ? -36.657 29.329 49.665 1.00 89.31 180 ALA A N 1
ATOM 1353 C CA . ALA A 1 180 ? -35.736 30.453 49.816 1.00 89.31 180 ALA A CA 1
ATOM 1354 C C . ALA A 1 180 ? -34.268 30.024 49.641 1.00 89.31 180 ALA A C 1
ATOM 1356 O O . ALA A 1 180 ? -33.514 30.694 48.949 1.00 89.31 180 ALA A O 1
ATOM 1357 N N . GLU A 1 181 ? -33.874 28.872 50.189 1.00 88.06 181 GLU A N 1
ATOM 1358 C CA . GLU A 1 181 ? -32.537 28.298 49.991 1.00 88.06 181 GLU A CA 1
ATOM 1359 C C . GLU A 1 181 ? -32.282 27.929 48.524 1.00 88.06 181 GLU A C 1
ATOM 1361 O O . GLU A 1 181 ? -31.228 28.249 47.981 1.00 88.06 181 GLU A O 1
ATOM 1366 N N . ARG A 1 182 ? -33.254 27.303 47.845 1.00 85.00 182 ARG A N 1
ATOM 1367 C CA . ARG A 1 182 ? -33.157 26.996 46.405 1.00 85.00 182 ARG A CA 1
ATOM 1368 C C . ARG A 1 182 ? -33.080 28.248 45.537 1.00 85.00 182 ARG A C 1
ATOM 1370 O O . ARG A 1 182 ? -32.421 28.217 44.505 1.00 85.00 182 ARG A O 1
ATOM 1377 N N . GLU A 1 183 ? -33.772 29.313 45.924 1.00 84.19 183 GLU A N 1
ATOM 1378 C CA . GLU A 1 183 ? -33.754 30.596 45.224 1.00 84.19 183 GLU A CA 1
ATOM 1379 C C . GLU A 1 183 ? -32.444 31.354 45.469 1.00 84.19 183 GLU A C 1
ATOM 1381 O O . GLU A 1 183 ? -31.885 31.905 44.529 1.00 84.19 183 GLU A O 1
ATOM 1386 N N . ALA A 1 184 ? -31.890 31.279 46.682 1.00 82.12 184 ALA A N 1
ATOM 1387 C CA . ALA A 1 184 ? -30.568 31.809 47.012 1.00 82.12 184 ALA A CA 1
ATOM 1388 C C . ALA A 1 184 ? -29.422 31.044 46.321 1.00 82.12 184 ALA A C 1
ATOM 1390 O O . ALA A 1 184 ? -28.422 31.649 45.946 1.00 82.12 184 ALA A O 1
ATOM 1391 N N . LEU A 1 185 ? -29.563 29.725 46.128 1.00 80.38 185 LEU A N 1
ATOM 1392 C CA . LEU A 1 185 ? -28.636 28.908 45.332 1.00 80.38 185 LEU A CA 1
ATOM 1393 C C . LEU A 1 185 ? -28.887 28.993 43.823 1.00 80.38 185 LEU A C 1
ATOM 1395 O O . LEU A 1 185 ? -28.126 28.411 43.045 1.00 80.38 185 LEU A O 1
ATOM 1399 N N . ARG A 1 186 ? -29.950 29.674 43.386 1.00 78.69 186 ARG A N 1
ATOM 1400 C CA . ARG A 1 186 ? -30.200 29.866 41.963 1.00 78.69 186 ARG A CA 1
ATOM 1401 C C . ARG A 1 186 ? -29.092 30.785 41.441 1.00 78.69 186 ARG A C 1
ATOM 1403 O O . ARG A 1 186 ? -28.950 31.891 41.963 1.00 78.69 186 ARG A O 1
ATOM 1410 N N . PRO A 1 187 ? -28.291 30.356 40.452 1.00 74.44 187 PRO A N 1
ATOM 1411 C CA . PRO A 1 187 ? -27.294 31.239 39.868 1.00 74.44 187 PRO A CA 1
ATOM 1412 C C . PRO A 1 187 ? -28.012 32.489 39.358 1.00 74.44 187 PRO A C 1
ATOM 1414 O O . PRO A 1 187 ? -29.076 32.379 38.736 1.00 74.44 187 PRO A O 1
ATOM 1417 N N . ALA A 1 188 ? -27.468 33.667 39.682 1.00 71.38 188 ALA A N 1
ATOM 1418 C CA . ALA A 1 188 ? -27.997 34.930 39.185 1.00 71.38 188 ALA A CA 1
ATOM 1419 C C . ALA A 1 188 ? -28.155 34.827 37.659 1.00 71.38 188 ALA A C 1
ATOM 1421 O O . ALA A 1 188 ? -27.292 34.213 37.021 1.00 71.38 188 ALA A O 1
ATOM 1422 N N . PRO A 1 189 ? -29.230 35.376 37.059 1.00 65.69 189 PRO A N 1
ATOM 1423 C CA . PRO A 1 189 ? -29.278 35.482 35.610 1.00 65.69 189 PRO A CA 1
ATOM 1424 C C . PRO A 1 189 ? -27.984 36.166 35.175 1.00 65.69 189 PRO A C 1
ATOM 1426 O O . PRO A 1 189 ? -27.649 37.226 35.713 1.00 65.69 189 PRO A O 1
ATOM 1429 N N . GLU A 1 190 ? -27.230 35.523 34.276 1.00 62.00 190 GLU A N 1
ATOM 1430 C CA . GLU A 1 190 ? -26.049 36.147 33.690 1.00 62.00 190 GLU A CA 1
ATOM 1431 C C . GLU A 1 190 ? -26.459 37.557 33.254 1.00 62.00 190 GLU A C 1
ATOM 1433 O O . GLU A 1 190 ? -27.531 37.699 32.645 1.00 62.00 190 GLU A O 1
ATOM 1438 N N . PRO A 1 191 ? -25.696 38.608 33.615 1.00 60.66 191 PRO A N 1
ATOM 1439 C CA . PRO A 1 191 ? -25.999 39.942 33.132 1.00 60.66 191 PRO A CA 1
ATOM 1440 C C . PRO A 1 191 ? -26.093 39.813 31.621 1.00 60.66 191 PRO A C 1
ATOM 1442 O O . PRO A 1 191 ? -25.124 39.381 30.997 1.00 60.66 191 PRO A O 1
ATOM 1445 N N . GLN A 1 192 ? -27.278 40.088 31.060 1.00 59.84 192 GLN A N 1
ATOM 1446 C CA . GLN A 1 192 ? -27.476 40.076 29.618 1.00 59.84 192 GLN A CA 1
ATOM 1447 C C . GLN A 1 192 ? -26.326 40.885 29.045 1.00 59.84 192 GLN A C 1
ATOM 1449 O O . GLN A 1 192 ? -26.240 42.090 29.295 1.00 59.84 192 GLN A O 1
ATOM 1454 N N . ALA A 1 193 ? -25.400 40.196 28.372 1.00 57.81 193 ALA A N 1
ATOM 1455 C CA . ALA A 1 193 ? -24.334 40.848 27.652 1.00 57.81 193 ALA A CA 1
ATOM 1456 C C . ALA A 1 193 ? -25.043 41.877 26.783 1.00 57.81 193 ALA A C 1
ATOM 1458 O O . ALA A 1 193 ? -25.897 41.498 25.977 1.00 57.81 193 ALA A O 1
ATOM 1459 N N . LEU A 1 194 ? -24.781 43.157 27.062 1.00 59.50 194 LEU A N 1
ATOM 1460 C CA . LEU A 1 194 ? -25.298 44.286 26.305 1.00 59.50 194 LEU A CA 1
ATOM 1461 C C . LEU A 1 194 ? -25.235 43.888 24.837 1.00 59.50 194 LEU A C 1
ATOM 1463 O O . LEU A 1 194 ? -24.138 43.732 24.298 1.00 59.50 194 LEU A O 1
ATOM 1467 N N . GLN A 1 195 ? -26.398 43.639 24.224 1.00 63.28 195 GLN A N 1
ATOM 1468 C CA . GLN A 1 195 ? -26.446 43.423 22.788 1.00 63.28 195 GLN A CA 1
ATOM 1469 C C . GLN A 1 195 ? -25.761 44.648 22.184 1.00 63.28 195 GLN A C 1
ATOM 1471 O O . GLN A 1 195 ? -26.201 45.770 22.469 1.00 63.28 195 GLN A O 1
ATOM 1476 N N . PRO A 1 196 ? -24.658 44.481 21.432 1.00 66.06 196 PRO A N 1
ATOM 1477 C CA . PRO A 1 196 ? -24.070 45.613 20.748 1.00 66.06 196 PRO A CA 1
ATOM 1478 C C . PRO A 1 196 ? -25.176 46.238 19.889 1.00 66.06 196 PRO A C 1
ATOM 1480 O O . PRO A 1 196 ? -25.977 45.496 19.307 1.00 66.06 196 PRO A O 1
ATOM 1483 N N . PRO A 1 197 ? -25.287 47.579 19.864 1.00 66.44 197 PRO A N 1
ATOM 1484 C CA . PRO A 1 197 ? -26.372 48.250 19.162 1.00 66.44 197 PRO A CA 1
ATOM 1485 C C . PRO A 1 197 ? -26.436 47.740 17.718 1.00 66.44 197 PRO A C 1
ATOM 1487 O O . PRO A 1 197 ? -25.383 47.445 17.140 1.00 66.44 197 PRO A O 1
ATOM 1490 N N . PRO A 1 198 ? -27.642 47.613 17.132 1.00 64.88 198 PRO A N 1
ATOM 1491 C CA . PRO A 1 198 ? -27.794 47.067 15.794 1.00 64.88 198 PRO A CA 1
ATOM 1492 C C . PRO A 1 198 ? -26.885 47.843 14.848 1.00 64.88 198 PRO A C 1
ATOM 1494 O O . PRO A 1 198 ? -27.010 49.064 14.715 1.00 64.88 198 PRO A O 1
ATOM 1497 N N . GLN A 1 199 ? -25.944 47.137 14.216 1.00 62.38 199 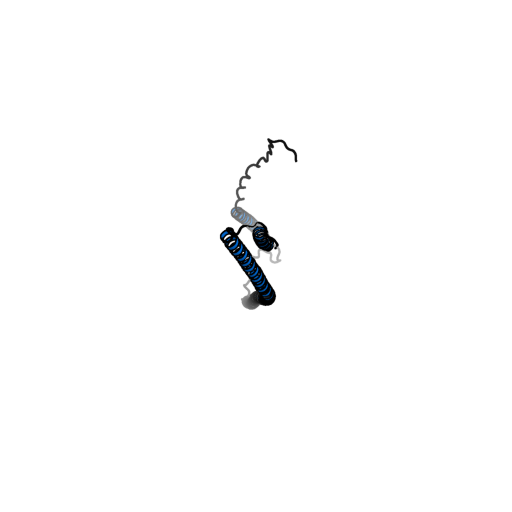GLN A N 1
ATOM 1498 C CA . GLN A 1 199 ? -25.163 47.712 13.136 1.00 62.38 199 GLN A CA 1
ATOM 1499 C C . GLN A 1 199 ? -26.171 48.137 12.075 1.00 62.38 199 GLN A C 1
ATOM 1501 O O . GLN A 1 199 ? -26.811 47.300 11.441 1.00 62.38 199 GLN A O 1
ATOM 1506 N N . ARG A 1 200 ? -26.361 49.452 11.933 1.00 54.56 200 ARG A N 1
ATOM 1507 C CA . ARG A 1 200 ? -27.061 50.038 10.796 1.00 54.56 200 ARG A CA 1
ATOM 1508 C C . ARG A 1 200 ? -26.308 49.558 9.562 1.00 54.56 200 ARG A C 1
ATOM 1510 O O . ARG A 1 200 ? -25.295 50.140 9.187 1.00 54.56 200 ARG A O 1
ATOM 1517 N N . THR A 1 201 ? -26.817 48.523 8.911 1.00 58.66 201 THR A N 1
ATOM 1518 C CA . THR A 1 201 ? -26.544 48.236 7.505 1.00 58.66 201 THR A CA 1
ATOM 1519 C C . THR A 1 201 ? -27.240 49.312 6.673 1.00 58.66 201 THR A C 1
ATOM 1521 O O . THR A 1 201 ? -28.183 49.071 5.929 1.00 58.66 201 THR A O 1
ATOM 1524 N N . GLY A 1 202 ? -26.803 50.559 6.857 1.00 58.44 202 GLY A N 1
ATOM 1525 C CA . GLY A 1 202 ? -27.087 51.652 5.949 1.00 58.44 202 GLY A CA 1
ATOM 1526 C C . GLY A 1 202 ? -26.187 51.469 4.742 1.00 58.44 202 GLY A C 1
ATOM 1527 O O . GLY A 1 202 ? -25.104 52.044 4.697 1.00 58.44 202 GLY A O 1
ATOM 1528 N N . GLY A 1 203 ? -26.617 50.623 3.806 1.00 57.91 203 GLY A N 1
ATOM 1529 C CA . GLY A 1 203 ? -26.068 50.590 2.458 1.00 57.91 203 GLY A CA 1
ATOM 1530 C C . GLY A 1 203 ? -26.286 51.958 1.825 1.00 57.91 203 GLY A C 1
ATOM 1531 O O . GLY A 1 203 ? -27.391 52.284 1.399 1.00 57.91 203 GLY A O 1
ATOM 1532 N N . PHE A 1 204 ? -25.245 52.784 1.851 1.00 58.34 204 PHE A N 1
ATOM 1533 C CA . PHE A 1 204 ? -25.180 54.032 1.109 1.00 58.34 204 PHE A CA 1
ATOM 1534 C C . PHE A 1 204 ? -24.281 53.778 -0.098 1.00 58.34 204 PHE A C 1
ATOM 1536 O O . PHE A 1 204 ? -23.063 53.941 -0.035 1.00 58.34 204 PHE A O 1
ATOM 1543 N N . ASP A 1 205 ? -24.888 53.323 -1.190 1.00 65.00 205 ASP A N 1
ATOM 1544 C CA . ASP A 1 205 ? -24.208 53.182 -2.473 1.00 65.00 205 ASP A CA 1
ATOM 1545 C C . ASP A 1 205 ? -24.023 54.570 -3.095 1.00 65.00 205 ASP A C 1
ATOM 1547 O O . ASP A 1 205 ? -24.912 55.123 -3.740 1.00 65.00 205 ASP A O 1
ATOM 1551 N N . PHE A 1 206 ? -22.846 55.158 -2.878 1.00 58.94 206 PHE A N 1
ATOM 1552 C CA . PHE A 1 206 ? -22.457 56.454 -3.448 1.00 58.94 206 PHE A CA 1
ATOM 1553 C C . PHE A 1 206 ? -22.164 56.380 -4.962 1.00 58.94 206 PHE A C 1
ATOM 1555 O O . PHE A 1 206 ? -22.142 57.400 -5.646 1.00 58.94 206 PHE A O 1
ATOM 1562 N N . PHE A 1 207 ? -21.980 55.178 -5.515 1.00 60.28 207 PHE A N 1
ATOM 1563 C CA . PHE A 1 207 ? -21.766 54.960 -6.945 1.00 60.28 207 PHE A CA 1
ATOM 1564 C C . PHE A 1 207 ? -22.918 54.149 -7.528 1.00 60.28 207 PHE A C 1
ATOM 1566 O O . PHE A 1 207 ? -22.898 52.921 -7.539 1.00 60.28 207 PHE A O 1
ATOM 1573 N N . GLY A 1 208 ? -23.929 54.856 -8.029 1.00 56.97 208 GLY A N 1
ATOM 1574 C CA . GLY A 1 208 ? -25.067 54.255 -8.709 1.00 56.97 208 GLY A CA 1
ATOM 1575 C C . GLY A 1 208 ? -24.645 53.325 -9.849 1.00 56.97 208 GLY A C 1
ATOM 1576 O O . GLY A 1 208 ? -24.139 53.766 -10.880 1.00 56.97 208 GLY A O 1
ATOM 1577 N N . ARG A 1 209 ? -24.916 52.032 -9.679 1.00 47.06 209 ARG A N 1
ATOM 1578 C CA . ARG A 1 209 ? -25.152 51.074 -10.761 1.00 47.06 209 ARG A CA 1
ATOM 1579 C C . ARG A 1 209 ? -26.049 49.975 -10.222 1.00 47.06 209 ARG A C 1
ATOM 1581 O O . ARG A 1 209 ? -25.620 49.126 -9.456 1.00 47.06 209 ARG A O 1
ATOM 1588 N N . THR A 1 210 ? -27.296 49.989 -10.661 1.00 52.88 210 THR A N 1
ATOM 1589 C CA . THR A 1 210 ? -28.177 48.831 -10.562 1.00 52.88 210 THR A CA 1
ATOM 1590 C C . THR A 1 210 ? -27.567 47.668 -11.345 1.00 52.88 210 THR A C 1
ATOM 1592 O O . THR A 1 210 ? -27.462 47.765 -12.572 1.00 52.88 210 THR A O 1
ATOM 1595 N N . ARG A 1 211 ? -27.199 46.590 -10.652 1.00 46.72 211 ARG A N 1
ATOM 1596 C CA . ARG A 1 211 ? -27.486 45.198 -11.027 1.00 46.72 211 ARG A CA 1
ATOM 1597 C C . ARG A 1 211 ? -27.551 44.342 -9.775 1.00 46.72 211 ARG A C 1
ATOM 1599 O O . ARG A 1 211 ? -26.630 44.479 -8.947 1.00 46.72 211 ARG A O 1
#

Foldseek 3Di:
DCVLVVQLVVLVVVLVVLVVDDDPPCVVVNVVSVVVSVVSVVVSVVVVVVVVVVVVVVVVVVVVVVVVVVVVVVVVVVVVVVVVVVVVVVVVVVVVVVVVVVVVVVVVVVVVVVVVVVVVVVVVVVVVVVVVVVVPPPPDPDPPPDPQCADPVRHHDPVNVVVVVVVVVVVVVVVVVVVVVVVVPPPDDDPPPPPDPPDPPPPPPPDDDDD

pLDDT: mean 82.43, std 15.61, range [46.72, 98.81]

Radius of gyration: 60.59 Å; Cα contacts (8 Å, |Δi|>4): 30; chains: 1; bounding box: 114×68×152 Å